Protein AF-A0A7S2RC11-F1 (afdb_monomer)

pLDDT: mean 81.35, std 17.5, range [24.06, 97.5]

Solvent-accessible surface area (backbone atoms only — not comparable to full-atom values): 11427 Å² total; per-residue (Å²): 139,80,75,93,64,90,62,96,65,83,83,69,45,68,64,55,55,52,37,50,51,45,32,52,50,30,40,75,72,60,78,35,83,76,74,51,70,73,56,46,51,55,52,50,50,56,48,52,61,53,40,57,73,33,71,83,49,22,46,80,72,36,64,69,59,31,52,61,58,70,69,51,63,89,86,42,60,83,77,35,78,80,35,68,66,38,44,51,51,47,41,51,47,29,42,51,55,44,13,51,48,12,37,46,19,58,75,31,68,42,98,62,75,30,44,29,72,88,48,62,31,75,62,25,49,52,52,21,50,37,52,42,47,53,55,50,42,56,75,63,56,64,88,54,97,63,38,89,71,63,52,55,59,54,42,85,47,77,71,43,49,42,92,86,75,66,48,59,55,73,47,54,92,60,88,75,64,57,85,55,61,100,89,45,81,73,52,78,65,82,86,127

Mean predicted aligned error: 8.8 Å

Structure (mmCIF, N/CA/C/O backbone):
data_AF-A0A7S2RC11-F1
#
_entry.id   AF-A0A7S2RC11-F1
#
loop_
_atom_site.group_PDB
_atom_site.id
_atom_site.type_symbol
_atom_site.label_atom_id
_atom_site.label_alt_id
_atom_site.label_comp_id
_atom_site.label_asym_id
_atom_site.label_entity_id
_atom_site.label_seq_id
_atom_site.pdbx_PDB_ins_code
_atom_site.Cartn_x
_atom_site.Cartn_y
_atom_site.Cartn_z
_atom_site.occupancy
_atom_site.B_iso_or_equiv
_atom_site.auth_seq_id
_atom_site.auth_comp_id
_atom_site.auth_asym_id
_atom_site.auth_atom_id
_atom_site.pdbx_PDB_model_num
ATOM 1 N N . MET A 1 1 ? 13.665 2.162 9.311 1.00 32.75 1 MET A N 1
ATOM 2 C CA . MET A 1 1 ? 13.890 0.821 9.891 1.00 32.75 1 MET A CA 1
ATOM 3 C C . MET A 1 1 ? 14.141 -0.149 8.741 1.00 32.75 1 MET A C 1
ATOM 5 O O . MET A 1 1 ? 13.702 0.100 7.624 1.00 32.75 1 MET A O 1
ATOM 9 N N . MET A 1 2 ? 15.036 -1.098 8.973 1.00 24.06 2 MET A N 1
ATOM 10 C CA . MET A 1 2 ? 15.968 -1.612 7.977 1.00 24.06 2 MET A CA 1
ATOM 11 C C . MET A 1 2 ? 15.701 -3.100 7.792 1.00 24.06 2 MET A C 1
ATOM 13 O O . MET A 1 2 ? 15.862 -3.870 8.732 1.00 24.06 2 MET A O 1
ATOM 17 N N . TYR A 1 3 ? 15.242 -3.489 6.608 1.00 29.11 3 TYR A N 1
ATOM 18 C CA . TYR A 1 3 ? 15.177 -4.896 6.247 1.00 29.11 3 TYR A CA 1
ATOM 19 C C . TYR A 1 3 ? 16.603 -5.375 5.970 1.00 29.11 3 TYR A C 1
ATOM 21 O O . TYR A 1 3 ? 17.256 -4.842 5.079 1.00 29.11 3 TYR A O 1
ATOM 29 N N . ILE A 1 4 ? 17.086 -6.326 6.776 1.00 36.66 4 ILE A N 1
ATOM 30 C CA . ILE A 1 4 ? 18.394 -6.990 6.612 1.00 36.66 4 ILE A CA 1
ATOM 31 C C . ILE A 1 4 ? 18.332 -8.037 5.481 1.00 36.66 4 ILE A C 1
ATOM 33 O O . ILE A 1 4 ? 19.356 -8.409 4.927 1.00 36.66 4 ILE A O 1
ATOM 37 N N . HIS A 1 5 ? 17.126 -8.440 5.068 1.00 34.09 5 HIS A N 1
ATOM 38 C CA . HIS A 1 5 ? 16.901 -9.208 3.850 1.00 34.09 5 HIS A CA 1
ATOM 39 C C . HIS A 1 5 ? 15.827 -8.527 3.006 1.00 34.09 5 HIS A C 1
ATOM 41 O O . HIS A 1 5 ? 14.708 -8.291 3.467 1.00 34.09 5 HIS A O 1
ATOM 47 N N . GLU A 1 6 ? 16.168 -8.205 1.763 1.00 38.91 6 GLU A N 1
ATOM 48 C CA . GLU A 1 6 ? 15.209 -7.751 0.768 1.00 38.91 6 GLU A CA 1
ATOM 49 C C . GLU A 1 6 ? 14.206 -8.874 0.471 1.00 38.91 6 GLU 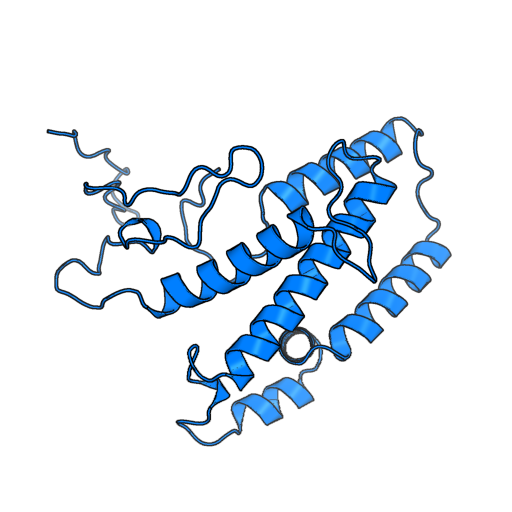A C 1
ATOM 51 O O . GLU A 1 6 ? 14.521 -9.851 -0.203 1.00 38.91 6 GLU A O 1
ATOM 56 N N . THR A 1 7 ? 12.979 -8.757 0.975 1.00 40.34 7 THR A N 1
ATOM 57 C CA . THR A 1 7 ? 11.889 -9.638 0.552 1.00 40.34 7 THR A CA 1
ATOM 58 C C . THR A 1 7 ? 11.384 -9.194 -0.827 1.00 40.34 7 THR A C 1
ATOM 60 O O . THR A 1 7 ? 11.433 -8.013 -1.199 1.00 40.34 7 THR A O 1
ATOM 63 N N . GLN A 1 8 ? 10.883 -10.143 -1.621 1.00 40.22 8 GLN A N 1
ATOM 64 C CA . GLN A 1 8 ? 10.231 -9.849 -2.908 1.00 40.22 8 GLN A CA 1
ATOM 65 C C . GLN A 1 8 ? 8.915 -9.070 -2.731 1.00 40.22 8 GLN A C 1
ATOM 67 O O . GLN A 1 8 ? 8.415 -8.471 -3.677 1.00 40.22 8 GLN A O 1
ATOM 72 N N . TYR A 1 9 ? 8.388 -9.017 -1.504 1.00 44.25 9 TYR A N 1
ATOM 73 C CA . TYR A 1 9 ? 7.151 -8.328 -1.162 1.00 44.25 9 TYR A CA 1
ATOM 74 C C . TYR A 1 9 ? 7.452 -7.065 -0.344 1.00 44.25 9 TYR A C 1
ATOM 76 O O . TYR A 1 9 ? 7.729 -7.172 0.852 1.00 44.25 9 TYR A O 1
ATOM 84 N N . PRO A 1 10 ? 7.370 -5.859 -0.935 1.00 47.03 10 PRO A N 1
ATOM 85 C CA . PRO A 1 10 ? 7.650 -4.599 -0.240 1.00 47.03 10 PRO A CA 1
ATOM 86 C C . PRO A 1 10 ? 6.590 -4.203 0.807 1.00 47.03 10 PRO A C 1
ATOM 88 O O . PRO A 1 10 ? 6.645 -3.102 1.354 1.00 47.03 10 PRO A O 1
ATOM 91 N N . VAL A 1 11 ? 5.608 -5.059 1.099 1.00 48.00 11 VAL A N 1
ATOM 92 C CA . VAL A 1 11 ? 4.404 -4.670 1.844 1.00 48.00 11 VAL A CA 1
ATOM 93 C C . VAL A 1 11 ? 4.423 -5.242 3.257 1.00 48.00 11 VAL A C 1
ATOM 95 O O . VAL A 1 11 ? 3.696 -6.153 3.630 1.00 48.00 11 VAL A O 1
ATOM 98 N N . SER A 1 12 ? 5.317 -4.684 4.054 1.00 52.66 12 SER A N 1
ATOM 99 C CA . SER A 1 12 ? 5.084 -4.479 5.482 1.00 52.66 12 SER A CA 1
ATOM 100 C C . SER A 1 12 ? 5.775 -3.181 5.851 1.00 52.66 12 SER A C 1
ATOM 102 O O . SER A 1 12 ? 6.628 -3.152 6.727 1.00 52.66 12 SER A O 1
ATOM 104 N N . SER A 1 13 ? 5.489 -2.101 5.108 1.00 67.25 13 SER A N 1
ATOM 105 C CA . SER A 1 13 ? 6.080 -0.799 5.422 1.00 67.25 13 SER A CA 1
ATOM 106 C C . SER A 1 13 ? 5.952 -0.575 6.932 1.00 67.25 13 SER A C 1
ATOM 108 O O . SER A 1 13 ? 4.884 -0.798 7.490 1.00 67.25 13 SER A O 1
ATOM 110 N N . ILE A 1 14 ? 7.041 -0.218 7.618 1.00 77.44 14 ILE A N 1
ATOM 111 C CA . ILE A 1 14 ? 7.039 -0.030 9.085 1.00 77.44 14 ILE A CA 1
ATOM 112 C C . ILE A 1 14 ? 5.890 0.877 9.535 1.00 77.44 14 ILE A C 1
ATOM 114 O O . ILE A 1 14 ? 5.332 0.703 10.608 1.00 77.44 14 ILE A O 1
ATOM 118 N N . LEU A 1 15 ? 5.506 1.796 8.656 1.00 84.19 15 LEU A N 1
ATOM 119 C CA . LEU A 1 15 ? 4.295 2.588 8.730 1.00 84.19 15 LEU A CA 1
ATOM 120 C C . LEU A 1 15 ? 3.011 1.761 8.925 1.00 84.19 15 LEU A C 1
ATOM 122 O O . LEU A 1 15 ? 2.250 2.051 9.834 1.00 84.19 15 LEU A O 1
ATOM 126 N N . GLU A 1 16 ? 2.740 0.769 8.076 1.00 86.69 16 GLU A N 1
ATOM 127 C CA . GLU A 1 16 ? 1.556 -0.094 8.190 1.00 86.69 16 GLU A CA 1
ATOM 128 C C . GLU A 1 16 ? 1.556 -0.854 9.519 1.00 86.69 16 GLU A C 1
ATOM 130 O O . GLU A 1 16 ? 0.537 -0.881 10.203 1.00 86.69 16 GLU A O 1
ATOM 135 N N . LEU A 1 17 ? 2.710 -1.386 9.937 1.00 88.62 17 LEU A N 1
ATOM 136 C CA . LEU A 1 17 ? 2.846 -2.033 11.246 1.00 88.62 17 LEU A CA 1
ATOM 137 C C . LEU A 1 17 ? 2.562 -1.063 12.399 1.00 88.62 17 LEU A C 1
ATOM 139 O O . LEU A 1 17 ? 1.845 -1.420 13.329 1.00 88.62 17 LEU A O 1
ATOM 143 N N . ASP A 1 18 ? 3.084 0.161 12.333 1.00 90.69 18 ASP A N 1
ATOM 144 C CA . ASP A 1 18 ? 2.870 1.186 13.358 1.00 90.69 18 ASP A CA 1
ATOM 145 C C . ASP A 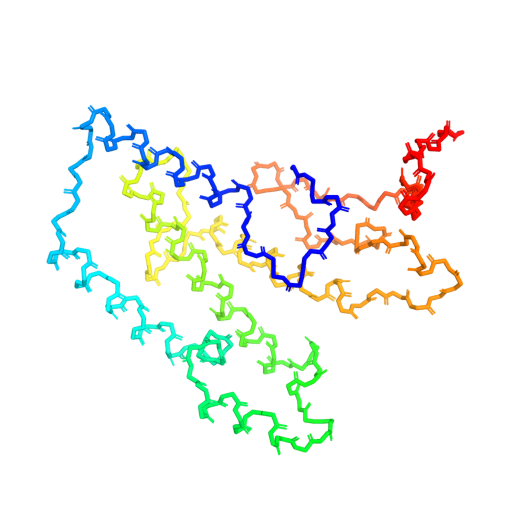1 18 ? 1.401 1.642 13.424 1.00 90.69 18 ASP A C 1
ATOM 147 O O . ASP A 1 18 ? 0.824 1.775 14.507 1.00 90.69 18 ASP A O 1
ATOM 151 N N . VAL A 1 19 ? 0.747 1.804 12.270 1.00 92.69 19 VAL A N 1
ATOM 152 C CA . VAL A 1 19 ? -0.687 2.120 12.184 1.00 92.69 19 VAL A CA 1
ATOM 153 C C . VAL A 1 19 ? -1.533 0.992 12.774 1.00 92.69 19 VAL A C 1
ATOM 155 O O . VAL A 1 19 ? -2.420 1.258 13.586 1.00 92.69 19 VAL A O 1
ATOM 158 N N . LEU A 1 20 ? -1.247 -0.264 12.420 1.00 91.75 20 LEU A N 1
ATOM 159 C CA . LEU A 1 20 ? -1.967 -1.422 12.954 1.00 91.75 20 LEU A CA 1
ATOM 160 C C . LEU A 1 20 ? -1.728 -1.598 14.458 1.00 91.75 20 LEU A C 1
ATOM 162 O O . LEU A 1 20 ? -2.670 -1.894 15.191 1.00 91.75 20 LEU A O 1
ATOM 166 N N . ALA A 1 21 ? -0.509 -1.354 14.943 1.00 93.25 21 ALA A N 1
ATOM 167 C CA . ALA A 1 21 ? -0.207 -1.363 16.372 1.00 93.25 21 ALA A CA 1
ATOM 168 C C . ALA A 1 21 ? -1.023 -0.299 17.127 1.00 93.25 21 ALA A C 1
ATOM 170 O O . ALA A 1 21 ? -1.604 -0.594 18.173 1.00 93.25 21 ALA A O 1
ATOM 171 N N . ASN A 1 22 ? -1.144 0.910 16.568 1.00 94.62 22 ASN A N 1
ATOM 172 C CA . ASN A 1 22 ? -2.000 1.964 17.118 1.00 94.62 22 ASN A CA 1
ATOM 173 C C . ASN A 1 22 ? -3.485 1.567 17.108 1.00 94.62 22 ASN A C 1
ATOM 175 O O . ASN A 1 22 ? -4.190 1.813 18.087 1.00 94.62 22 ASN A O 1
ATOM 179 N N . LEU A 1 23 ? -3.965 0.929 16.037 1.00 94.12 23 LEU A N 1
ATOM 180 C CA . LEU A 1 23 ? -5.346 0.453 15.953 1.00 94.12 23 LEU A CA 1
ATOM 181 C C . LEU A 1 23 ? -5.646 -0.592 17.038 1.00 94.12 23 LEU A C 1
ATOM 183 O O . LEU A 1 23 ? -6.642 -0.477 17.751 1.00 94.12 23 LEU A O 1
ATOM 187 N N . ILE A 1 24 ? -4.753 -1.572 17.204 1.00 94.25 24 ILE A N 1
ATOM 188 C CA . ILE A 1 24 ? -4.856 -2.604 18.242 1.00 94.25 24 ILE A CA 1
ATOM 189 C C . ILE A 1 24 ? -4.864 -1.968 19.630 1.00 94.25 24 ILE A C 1
ATOM 191 O O . ILE A 1 24 ? -5.720 -2.306 20.447 1.00 94.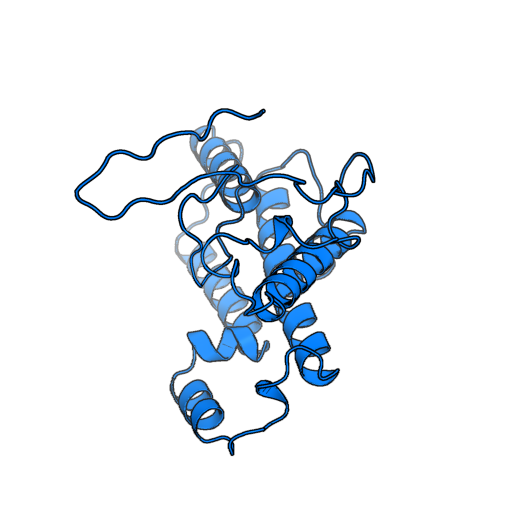25 24 ILE A O 1
ATOM 195 N N . LEU A 1 25 ? -3.957 -1.022 19.897 1.00 95.19 25 LEU A N 1
ATOM 196 C CA . LEU A 1 25 ? -3.918 -0.318 21.176 1.00 95.19 25 LEU A CA 1
ATOM 197 C C . LEU A 1 25 ? -5.268 0.338 21.484 1.00 95.19 25 LEU A C 1
ATOM 199 O O . LEU A 1 25 ? -5.772 0.192 22.594 1.00 95.19 25 LEU A O 1
ATOM 203 N N . ARG A 1 26 ? -5.898 0.983 20.499 1.00 93.75 26 ARG A N 1
ATOM 204 C CA . ARG A 1 26 ? -7.207 1.623 20.688 1.00 93.75 26 ARG A CA 1
ATOM 205 C C . ARG A 1 26 ? -8.356 0.650 20.899 1.00 93.75 26 ARG A C 1
ATOM 207 O O . ARG A 1 26 ? -9.287 0.978 21.634 1.00 93.75 26 ARG A O 1
ATOM 214 N N . TYR A 1 27 ? -8.300 -0.535 20.296 1.00 94.06 27 TYR A N 1
ATOM 215 C CA . TYR A 1 27 ? -9.236 -1.609 20.626 1.00 94.06 27 TYR A CA 1
ATOM 216 C C . TYR A 1 27 ? -9.062 -2.068 22.077 1.00 94.06 27 TYR A C 1
ATOM 218 O O . TYR A 1 27 ? -10.048 -2.208 22.800 1.00 94.06 27 TYR A O 1
ATOM 226 N N . LEU A 1 28 ? -7.816 -2.246 22.531 1.00 95.12 28 LEU A N 1
ATOM 227 C CA . LEU A 1 28 ? -7.509 -2.664 23.903 1.00 95.12 28 LEU A CA 1
ATOM 228 C C . LEU A 1 28 ? -7.917 -1.608 24.939 1.00 95.12 28 LEU A C 1
ATOM 230 O O . LEU A 1 28 ? -8.457 -1.961 25.988 1.00 95.12 28 LEU A O 1
ATOM 234 N N . THR A 1 29 ? -7.722 -0.319 24.641 1.00 95.38 29 THR A N 1
ATOM 235 C CA . THR A 1 29 ? -8.145 0.793 25.510 1.00 95.38 29 THR A CA 1
ATOM 236 C C . THR A 1 29 ? -9.627 1.149 25.371 1.00 95.38 29 THR A C 1
ATOM 238 O O . THR A 1 29 ? -10.113 2.015 26.096 1.00 95.38 29 THR A O 1
ATOM 241 N N . ARG A 1 30 ? -10.371 0.463 24.486 1.00 91.88 30 ARG A N 1
ATOM 242 C CA . ARG A 1 30 ? -11.797 0.700 24.183 1.00 91.88 30 ARG A CA 1
ATOM 243 C C . ARG A 1 30 ? -12.106 2.111 23.674 1.00 91.88 30 ARG A C 1
ATOM 245 O O . ARG A 1 30 ? -13.243 2.570 23.749 1.00 91.88 30 ARG A O 1
ATOM 252 N N . GLU A 1 31 ? -11.112 2.800 23.126 1.00 93.69 31 GLU A N 1
ATOM 253 C CA . GLU A 1 31 ? -11.314 4.079 22.437 1.00 93.69 31 GLU A CA 1
ATOM 254 C C . GLU A 1 31 ? -11.977 3.909 21.067 1.00 93.69 31 GLU A C 1
ATOM 256 O O . GLU A 1 31 ? -12.550 4.861 20.523 1.00 93.69 31 GLU A O 1
ATOM 261 N N . VAL A 1 32 ? -11.861 2.705 20.505 1.00 89.88 32 VAL A N 1
ATOM 262 C CA . VAL A 1 32 ? -12.531 2.251 19.290 1.00 89.88 32 VAL A CA 1
ATOM 263 C C . VAL A 1 32 ? -13.170 0.900 19.601 1.00 89.88 32 VAL A C 1
ATOM 265 O O . VAL A 1 32 ? -12.561 0.050 20.251 1.00 89.88 32 VAL A O 1
ATOM 268 N N . ASN A 1 33 ? -14.408 0.700 19.155 1.00 91.31 33 ASN A N 1
ATOM 269 C CA . ASN A 1 33 ? -15.093 -0.576 19.331 1.00 91.31 33 ASN A CA 1
ATOM 270 C C . ASN A 1 33 ? -14.504 -1.621 18.387 1.00 91.31 33 ASN A C 1
ATOM 272 O O . ASN A 1 33 ? -14.353 -1.357 17.196 1.00 91.31 33 ASN A O 1
ATOM 276 N N . ILE A 1 34 ? -14.235 -2.815 18.915 1.00 91.38 34 ILE A N 1
ATOM 277 C CA . ILE A 1 34 ? -13.871 -3.966 18.089 1.00 91.38 34 ILE A CA 1
ATOM 278 C C . ILE A 1 34 ? -15.082 -4.302 17.206 1.00 91.38 34 ILE A C 1
ATOM 280 O O . ILE A 1 34 ? -16.168 -4.521 17.754 1.00 91.38 34 ILE A O 1
ATOM 284 N N . PRO A 1 35 ? -14.933 -4.335 15.869 1.00 91.19 35 PRO A N 1
ATOM 285 C CA . PRO A 1 35 ? -16.033 -4.680 14.983 1.00 91.19 35 PRO A CA 1
ATOM 286 C C . PRO A 1 35 ? -16.532 -6.099 15.252 1.00 91.19 35 PRO A C 1
ATOM 288 O O . PRO A 1 35 ? -15.759 -7.010 15.556 1.00 91.19 35 PRO A O 1
ATOM 291 N N . THR A 1 36 ? -17.833 -6.308 15.096 1.00 95.56 36 THR A N 1
ATOM 292 C CA . THR A 1 36 ? -18.409 -7.654 15.130 1.00 95.56 36 THR A CA 1
ATOM 293 C C . THR A 1 36 ? -17.917 -8.480 13.943 1.00 95.56 36 THR A C 1
ATOM 295 O O . THR A 1 36 ? -17.544 -7.944 12.898 1.00 95.56 36 THR A O 1
ATOM 298 N N . GLU A 1 37 ? -17.985 -9.806 14.051 1.00 96.12 37 GLU A N 1
ATOM 299 C CA . GLU A 1 37 ? -17.638 -10.714 12.950 1.00 96.12 37 GLU A CA 1
ATOM 300 C C . GLU A 1 37 ? -18.380 -10.364 11.650 1.00 96.12 37 GLU A C 1
ATOM 302 O O . GLU A 1 37 ? -17.778 -10.283 10.582 1.00 96.12 37 GLU A O 1
ATOM 307 N N . LYS A 1 38 ? -19.678 -10.054 11.747 1.00 97.50 38 LYS A N 1
ATOM 308 C CA . LYS A 1 38 ? -20.501 -9.651 10.600 1.00 97.50 38 LYS A CA 1
ATOM 309 C C . LYS A 1 38 ? -20.002 -8.359 9.944 1.00 97.50 38 LYS A C 1
ATOM 311 O O . LYS A 1 38 ? -20.028 -8.243 8.719 1.00 97.50 38 LYS A O 1
ATOM 316 N N . GLU A 1 39 ? -19.571 -7.383 10.739 1.00 95.44 39 GLU A N 1
ATOM 317 C CA . GLU A 1 39 ? -19.010 -6.126 10.232 1.00 95.44 39 GLU A CA 1
ATOM 318 C C . GLU A 1 39 ? -17.640 -6.344 9.587 1.00 95.44 39 GLU A C 1
ATOM 320 O O . GLU A 1 39 ? -17.395 -5.813 8.502 1.00 95.44 39 GLU A O 1
ATOM 325 N N . MET A 1 40 ? -16.788 -7.175 10.198 1.00 93.00 40 MET A N 1
ATOM 326 C CA . MET A 1 40 ? -15.491 -7.551 9.630 1.00 93.00 40 MET A CA 1
ATOM 327 C C . MET A 1 40 ? -15.656 -8.273 8.296 1.00 93.00 40 MET A C 1
ATOM 329 O O . MET A 1 40 ? -15.045 -7.863 7.315 1.00 93.00 40 MET A O 1
ATOM 333 N N . LEU A 1 41 ? -16.528 -9.284 8.218 1.00 96.12 41 LEU A N 1
ATOM 334 C CA . LEU A 1 41 ? -16.805 -10.014 6.978 1.00 96.12 41 LEU A CA 1
ATOM 335 C C . LEU A 1 41 ? -17.270 -9.072 5.866 1.00 96.12 41 LEU A C 1
ATOM 337 O O . LEU A 1 41 ? -16.735 -9.108 4.760 1.00 96.12 41 LEU A O 1
ATOM 341 N N . LYS A 1 42 ? -18.210 -8.170 6.172 1.00 96.12 42 LYS A N 1
ATOM 342 C CA . LYS A 1 42 ? -18.698 -7.173 5.211 1.00 96.12 42 LYS A CA 1
ATOM 343 C C . LYS A 1 42 ? -17.586 -6.228 4.739 1.00 96.12 42 LYS A C 1
ATOM 345 O O . LYS A 1 42 ? -17.537 -5.883 3.559 1.00 96.12 42 LYS A O 1
ATOM 350 N N . SER A 1 43 ? -16.715 -5.787 5.647 1.00 91.25 43 SER A N 1
ATOM 351 C CA . SER A 1 43 ? -15.585 -4.909 5.319 1.00 91.25 43 SER A CA 1
ATOM 352 C C . SER A 1 43 ? -14.544 -5.626 4.454 1.00 91.25 43 SER A C 1
ATOM 354 O O . SER A 1 43 ? -14.142 -5.106 3.412 1.00 91.25 43 SER A O 1
ATOM 356 N N . ASN A 1 44 ? -14.177 -6.851 4.837 1.00 92.88 44 ASN A N 1
ATOM 357 C CA . ASN A 1 44 ? -13.201 -7.681 4.139 1.00 92.88 44 ASN A CA 1
ATOM 358 C C . ASN A 1 44 ? -13.678 -8.042 2.734 1.00 92.88 44 ASN A C 1
ATOM 360 O O . ASN A 1 44 ? -12.913 -7.905 1.785 1.00 92.88 44 ASN A O 1
ATOM 364 N N . GLN A 1 45 ? -14.950 -8.422 2.578 1.00 95.69 45 GLN A N 1
ATOM 365 C CA . GLN A 1 45 ? -15.528 -8.707 1.267 1.00 95.69 45 GLN A CA 1
ATOM 366 C C . GLN A 1 45 ? -15.449 -7.483 0.349 1.00 95.69 45 GLN A C 1
ATOM 368 O O . GLN A 1 45 ? -14.967 -7.581 -0.775 1.00 95.69 45 GLN A O 1
ATOM 373 N N . LYS A 1 46 ? -15.847 -6.307 0.847 1.00 94.50 46 LYS A N 1
ATOM 374 C CA . LYS A 1 46 ? -15.772 -5.062 0.074 1.00 94.50 46 LYS A CA 1
ATOM 375 C C . LYS A 1 46 ? -14.336 -4.711 -0.330 1.00 94.50 46 LYS A C 1
ATOM 377 O O . LYS A 1 46 ? -14.122 -4.174 -1.415 1.00 94.50 46 LYS A O 1
ATOM 382 N N . GLN A 1 47 ? -13.359 -4.960 0.543 1.00 93.19 47 GLN A N 1
ATOM 383 C CA . GLN A 1 47 ? -11.950 -4.752 0.213 1.00 93.19 47 GLN A CA 1
ATOM 384 C C . GLN A 1 47 ? -11.489 -5.736 -0.864 1.00 93.19 47 GLN A C 1
ATOM 386 O O . GLN A 1 47 ? -10.911 -5.294 -1.850 1.00 93.19 47 GLN A O 1
ATOM 391 N N . LEU A 1 48 ? -11.790 -7.027 -0.708 1.00 94.69 48 LEU A N 1
ATOM 392 C CA . LEU A 1 48 ? -11.416 -8.074 -1.658 1.00 94.69 48 LEU A CA 1
ATOM 393 C C . LEU A 1 48 ? -11.995 -7.808 -3.054 1.00 94.69 48 LEU A C 1
ATOM 395 O O . LEU A 1 48 ? -11.277 -7.868 -4.048 1.00 94.69 48 LEU A O 1
ATOM 399 N N . GLU A 1 49 ? -13.275 -7.433 -3.127 1.00 95.62 49 GLU A N 1
ATOM 400 C CA . GLU A 1 49 ? -13.937 -7.047 -4.379 1.00 95.62 49 GLU A CA 1
ATOM 401 C C . GLU A 1 49 ? -13.222 -5.874 -5.064 1.00 95.62 49 GLU A C 1
ATOM 403 O O . GLU A 1 49 ? -13.094 -5.863 -6.289 1.00 95.62 49 GLU A O 1
ATOM 408 N N . ALA A 1 50 ? -12.731 -4.904 -4.286 1.00 94.25 50 ALA A N 1
ATOM 409 C CA . ALA A 1 50 ? -11.991 -3.761 -4.805 1.00 94.25 50 ALA A CA 1
ATOM 410 C C . ALA A 1 50 ? -10.552 -4.127 -5.219 1.00 94.25 50 ALA A C 1
ATOM 412 O O . ALA A 1 50 ? -10.089 -3.643 -6.249 1.00 94.25 50 ALA A O 1
ATOM 413 N N . GLU A 1 51 ? -9.867 -5.002 -4.475 1.00 93.25 51 GLU A N 1
ATOM 414 C CA . GLU A 1 51 ? -8.541 -5.534 -4.830 1.00 93.25 51 GLU A CA 1
ATOM 415 C C . GLU A 1 51 ? -8.590 -6.311 -6.149 1.00 93.25 51 GLU A C 1
ATOM 417 O O . GLU A 1 51 ? -7.724 -6.133 -7.004 1.00 93.25 51 GLU A O 1
ATOM 422 N N . MET A 1 52 ? -9.655 -7.084 -6.376 1.00 95.81 52 MET A N 1
ATOM 423 C CA . MET A 1 52 ? -9.885 -7.787 -7.640 1.00 95.81 52 MET A CA 1
ATOM 424 C C . MET A 1 52 ? -10.044 -6.856 -8.853 1.00 95.81 52 MET A C 1
ATOM 426 O O . MET A 1 52 ? -9.875 -7.311 -9.983 1.00 95.81 52 MET A O 1
ATOM 430 N N . GLN A 1 53 ? -10.352 -5.568 -8.661 1.00 95.88 53 GLN A N 1
ATOM 431 C CA . GLN A 1 53 ? -10.397 -4.595 -9.762 1.00 95.88 53 GLN A CA 1
ATOM 432 C C . GLN A 1 53 ? -9.017 -4.027 -10.120 1.00 95.88 53 GLN A C 1
ATOM 434 O O . GLN A 1 53 ? -8.897 -3.290 -11.098 1.00 95.88 53 GLN A O 1
ATOM 439 N N . ILE A 1 54 ? -7.975 -4.342 -9.346 1.00 95.31 54 ILE A N 1
ATOM 440 C CA . ILE A 1 54 ? -6.612 -3.861 -9.570 1.00 95.31 54 ILE A CA 1
ATOM 441 C C . ILE A 1 54 ? -5.773 -5.010 -10.147 1.00 95.31 54 ILE A C 1
ATOM 443 O O . ILE A 1 54 ? -5.495 -5.958 -9.416 1.00 95.31 54 ILE A O 1
ATOM 447 N N . PRO A 1 55 ? -5.313 -4.950 -11.413 1.00 94.75 55 PRO A N 1
ATOM 448 C CA . PRO A 1 55 ? -4.652 -6.079 -12.084 1.00 94.75 55 PRO A CA 1
ATOM 449 C C . PRO A 1 55 ? -3.508 -6.734 -11.295 1.00 94.75 55 PRO A C 1
ATOM 451 O O . PRO A 1 55 ? -3.489 -7.953 -11.128 1.00 94.75 55 PRO A O 1
ATOM 454 N N . TRP A 1 56 ? -2.596 -5.929 -10.740 1.00 91.88 56 TRP A N 1
ATOM 455 C CA . TRP A 1 56 ? -1.461 -6.427 -9.952 1.00 91.88 56 TRP A CA 1
ATOM 456 C C . TRP A 1 56 ? -1.820 -6.959 -8.567 1.00 91.88 56 TRP A C 1
ATOM 458 O O . TRP A 1 56 ? -1.018 -7.670 -7.974 1.00 91.88 56 TRP A O 1
ATOM 468 N N . LEU A 1 57 ? -2.996 -6.629 -8.032 1.00 92.50 57 LEU A N 1
ATOM 469 C CA . LEU A 1 57 ? -3.482 -7.250 -6.797 1.00 92.50 57 LEU A CA 1
ATOM 470 C C . LEU A 1 57 ? -4.296 -8.501 -7.124 1.00 92.50 57 LEU A C 1
ATOM 472 O O . LEU A 1 57 ? -4.138 -9.527 -6.477 1.00 92.50 57 LEU A O 1
ATOM 476 N N . ARG A 1 58 ? -5.103 -8.467 -8.189 1.00 95.75 58 ARG A N 1
ATOM 477 C CA . ARG A 1 58 ? -5.878 -9.619 -8.651 1.00 95.75 58 ARG A CA 1
ATOM 478 C C . ARG A 1 58 ? -4.999 -10.832 -8.936 1.00 95.75 58 ARG A C 1
ATOM 480 O O . ARG A 1 58 ? -5.406 -11.938 -8.600 1.00 95.75 58 ARG A O 1
ATOM 487 N N . ILE A 1 59 ? -3.801 -10.642 -9.491 1.00 93.19 59 ILE A N 1
ATOM 488 C CA . ILE A 1 5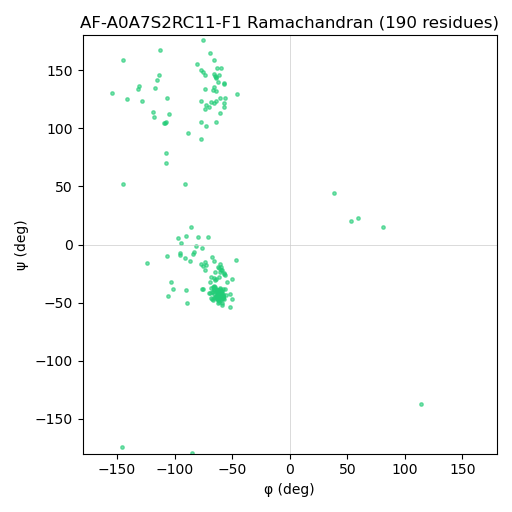9 ? -2.871 -11.743 -9.788 1.00 93.19 59 ILE A CA 1
ATOM 489 C C . ILE A 1 59 ? -2.503 -12.588 -8.551 1.00 93.19 59 ILE A C 1
ATOM 491 O O . ILE A 1 59 ? -2.173 -13.763 -8.686 1.00 93.19 59 ILE A O 1
ATOM 495 N N . THR A 1 60 ? -2.577 -12.028 -7.337 1.00 88.94 60 THR A N 1
ATOM 496 C CA . THR A 1 60 ? -2.293 -12.767 -6.094 1.00 88.94 60 THR A CA 1
ATOM 497 C C . THR A 1 60 ? -3.535 -13.426 -5.487 1.00 88.94 60 THR A C 1
ATOM 499 O O . THR A 1 60 ? -3.403 -14.263 -4.597 1.00 88.94 60 THR A O 1
ATOM 502 N N . ILE A 1 61 ? -4.729 -13.076 -5.977 1.00 93.19 61 ILE A N 1
ATOM 503 C CA . ILE A 1 61 ? -6.033 -13.516 -5.458 1.00 93.19 61 ILE A CA 1
ATOM 504 C C . ILE A 1 61 ? -6.673 -14.560 -6.386 1.00 93.19 61 ILE A C 1
ATOM 506 O O . ILE A 1 61 ? -7.207 -15.567 -5.926 1.00 93.19 61 ILE A O 1
ATOM 510 N N . ASP A 1 62 ? -6.630 -14.320 -7.696 1.00 96.44 62 ASP A N 1
ATOM 511 C CA . ASP A 1 62 ? -7.312 -15.096 -8.731 1.00 96.44 62 ASP A CA 1
ATOM 512 C C . ASP A 1 62 ? -6.297 -15.931 -9.522 1.00 96.44 62 ASP A C 1
ATOM 514 O O . ASP A 1 62 ? -5.550 -15.417 -10.358 1.00 96.44 62 ASP A O 1
ATOM 518 N N . ARG A 1 63 ? -6.278 -17.244 -9.252 1.00 95.94 63 ARG A N 1
ATOM 519 C CA . ARG A 1 63 ? -5.360 -18.189 -9.906 1.00 95.94 63 ARG A CA 1
ATOM 520 C C . ARG A 1 63 ? -5.540 -18.214 -11.425 1.00 95.94 63 ARG A C 1
ATOM 522 O O . ARG A 1 63 ? -4.538 -18.214 -12.126 1.00 95.94 63 ARG A O 1
ATOM 529 N N . ALA A 1 64 ? -6.775 -18.217 -11.923 1.00 97.06 64 ALA A N 1
ATOM 530 C CA . ALA A 1 64 ? -7.024 -18.285 -13.363 1.00 97.06 64 ALA A CA 1
ATOM 531 C C . ALA A 1 64 ? -6.541 -17.008 -14.063 1.00 97.06 64 ALA A C 1
ATOM 533 O O . ALA A 1 64 ? -5.986 -17.060 -15.157 1.00 97.06 64 ALA A O 1
ATOM 534 N N . TYR A 1 65 ? -6.701 -15.855 -13.405 1.00 96.00 65 TYR A N 1
ATOM 535 C CA . TYR A 1 65 ? -6.127 -14.603 -13.893 1.00 96.00 65 TYR A CA 1
ATOM 536 C C . TYR A 1 65 ? -4.596 -14.649 -13.923 1.00 96.00 65 TYR A C 1
ATOM 538 O O . TYR A 1 65 ? -3.993 -14.176 -14.881 1.00 96.00 65 TYR A O 1
AT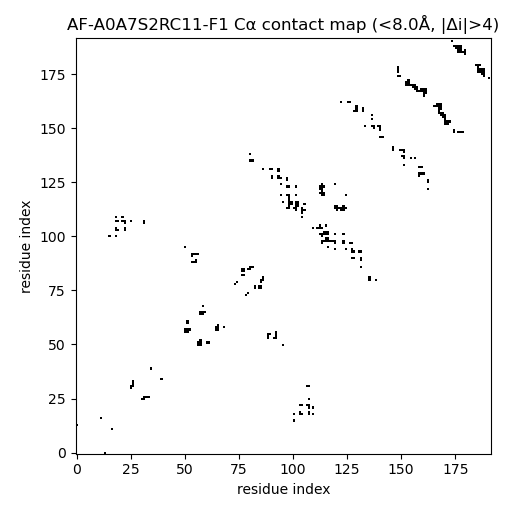OM 546 N N . ARG A 1 66 ? -3.961 -15.226 -12.896 1.00 94.12 66 ARG A N 1
ATOM 547 C CA . ARG A 1 66 ? -2.507 -15.410 -12.872 1.00 94.12 66 ARG A CA 1
ATOM 548 C C . ARG A 1 66 ? -2.014 -16.307 -14.001 1.00 94.12 66 ARG A C 1
ATOM 550 O O . ARG A 1 66 ? -1.093 -15.908 -14.695 1.00 94.12 66 ARG A O 1
ATOM 557 N N . GLU A 1 67 ? -2.648 -17.454 -14.212 1.00 96.12 67 GLU A N 1
ATOM 558 C CA . GLU A 1 67 ? -2.303 -18.369 -15.309 1.00 96.12 67 GLU A CA 1
ATOM 559 C C . GLU A 1 67 ? -2.409 -17.658 -16.669 1.00 96.12 67 GLU A C 1
ATOM 561 O O . GLU A 1 67 ? -1.477 -17.703 -17.462 1.00 96.12 67 GLU A O 1
ATOM 566 N N . ALA A 1 68 ? -3.473 -16.879 -16.889 1.00 95.06 68 ALA A N 1
ATOM 567 C CA . ALA A 1 68 ? -3.631 -16.093 -18.114 1.00 95.06 68 ALA A CA 1
ATOM 568 C C . ALA A 1 68 ? -2.560 -14.997 -18.298 1.00 95.06 68 ALA A C 1
ATOM 570 O 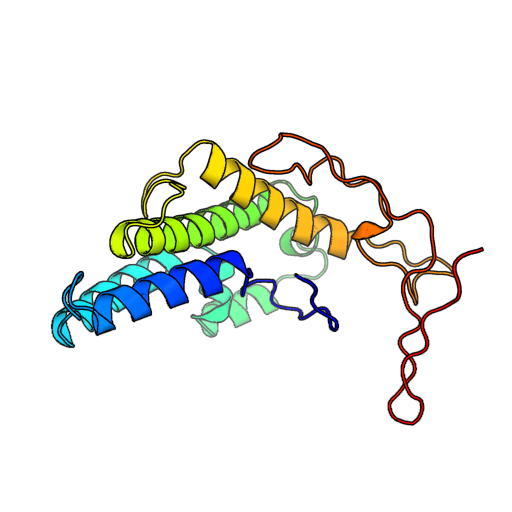O . ALA A 1 68 ? -2.253 -14.627 -19.430 1.00 95.06 68 ALA A O 1
ATOM 571 N N . MET A 1 69 ? -2.017 -14.450 -17.206 1.00 92.75 69 MET A N 1
ATOM 572 C CA . MET A 1 69 ? -0.894 -13.507 -17.253 1.00 92.75 69 MET A CA 1
ATOM 573 C C . MET A 1 69 ? 0.436 -14.224 -17.518 1.00 92.75 69 MET A C 1
ATOM 575 O O . MET A 1 69 ? 1.261 -13.695 -18.256 1.00 92.75 69 MET A O 1
ATOM 579 N N . ASP A 1 70 ? 0.635 -15.413 -16.946 1.00 91.19 70 ASP A N 1
ATOM 580 C CA . ASP A 1 70 ? 1.838 -16.231 -17.140 1.00 91.19 70 ASP A CA 1
ATOM 581 C C . ASP A 1 70 ? 1.930 -16.778 -18.585 1.00 91.19 70 ASP A C 1
ATOM 583 O O . ASP A 1 70 ? 3.029 -16.960 -19.107 1.00 91.19 70 ASP A O 1
ATOM 587 N N . ASP A 1 71 ? 0.789 -16.970 -19.259 1.00 95.25 71 ASP A N 1
ATOM 588 C CA . ASP A 1 71 ? 0.692 -17.404 -20.663 1.00 95.25 71 ASP A CA 1
ATOM 589 C C . ASP A 1 71 ? 1.005 -16.294 -21.691 1.00 95.25 71 ASP A C 1
ATOM 591 O O . ASP A 1 71 ? 0.994 -16.532 -22.907 1.00 95.25 71 ASP A O 1
ATOM 595 N N . LEU A 1 72 ? 1.260 -15.060 -21.242 1.00 92.50 72 LEU A N 1
ATOM 596 C CA . LEU A 1 72 ? 1.606 -13.960 -22.140 1.00 92.50 72 LEU A CA 1
ATOM 597 C C . LEU A 1 72 ? 2.943 -14.234 -22.856 1.00 92.50 72 LEU A C 1
ATOM 599 O O . LEU A 1 72 ? 3.868 -14.810 -22.281 1.00 92.50 72 LEU A O 1
ATOM 603 N N . PRO A 1 73 ? 3.082 -13.818 -24.130 1.00 91.88 73 PRO A N 1
ATOM 604 C CA . PRO A 1 73 ? 4.307 -14.058 -24.881 1.00 91.88 73 PRO A CA 1
ATOM 605 C C . PRO A 1 73 ? 5.489 -13.322 -24.242 1.00 91.88 73 PRO A C 1
ATOM 607 O O . PRO A 1 73 ? 5.352 -12.186 -23.798 1.00 91.88 73 PRO A O 1
ATOM 610 N N . GLY A 1 74 ? 6.672 -13.939 -24.260 1.00 89.38 74 GLY A N 1
ATOM 611 C CA . GLY A 1 74 ? 7.880 -13.307 -23.726 1.00 89.38 74 GLY A CA 1
ATOM 612 C C . GLY A 1 74 ? 8.185 -11.963 -24.397 1.00 89.38 74 GLY A C 1
ATOM 613 O O . GLY A 1 74 ? 8.062 -11.825 -25.618 1.00 89.38 74 GLY A O 1
ATOM 614 N N . GLY A 1 75 ? 8.591 -10.972 -23.598 1.00 85.56 75 GLY A N 1
ATOM 615 C CA . GLY A 1 75 ? 8.795 -9.601 -24.074 1.00 85.56 75 GLY A CA 1
ATOM 616 C C . GLY A 1 75 ? 7.493 -8.806 -24.177 1.00 85.56 75 GLY A C 1
ATOM 617 O O . GLY A 1 75 ? 7.459 -7.750 -24.816 1.00 85.56 75 GLY A O 1
ATOM 618 N N . HIS A 1 76 ? 6.418 -9.302 -23.560 1.00 92.06 76 HIS A N 1
ATOM 619 C CA . HIS A 1 76 ? 5.205 -8.531 -23.367 1.00 92.06 76 HIS A CA 1
ATOM 620 C C . HIS A 1 76 ? 5.520 -7.277 -22.540 1.00 92.06 76 HIS A C 1
ATOM 622 O O . HIS A 1 76 ? 6.447 -7.238 -21.735 1.00 92.06 76 HIS A O 1
ATOM 628 N N . TRP A 1 77 ? 4.742 -6.213 -22.732 1.00 92.44 77 TRP A N 1
ATOM 629 C CA . TRP A 1 77 ? 5.009 -4.932 -22.074 1.00 92.44 77 TRP A CA 1
ATOM 630 C C . TRP A 1 77 ? 4.978 -5.015 -20.546 1.00 92.44 77 TRP A C 1
ATOM 632 O O . TRP A 1 77 ? 5.635 -4.205 -19.899 1.00 92.44 77 TRP A O 1
ATOM 642 N N . SER A 1 78 ? 4.269 -6.005 -19.987 1.00 89.00 78 SER A N 1
ATOM 643 C CA . SER A 1 78 ? 4.257 -6.323 -18.551 1.00 89.00 78 SER A CA 1
ATOM 644 C C . SER A 1 78 ? 5.645 -6.607 -17.985 1.00 89.00 78 SER A C 1
ATOM 646 O O . SER A 1 78 ? 5.867 -6.381 -16.802 1.00 89.00 78 SER A O 1
ATOM 648 N N . ASP A 1 79 ? 6.569 -7.067 -18.827 1.00 84.69 79 ASP A N 1
ATOM 649 C CA . ASP A 1 79 ? 7.929 -7.442 -18.436 1.00 84.69 79 ASP A CA 1
ATOM 650 C C . ASP A 1 79 ? 8.860 -6.218 -18.385 1.00 84.69 79 ASP A C 1
ATOM 652 O O . ASP A 1 79 ? 10.006 -6.308 -17.943 1.00 84.69 79 ASP A O 1
ATOM 656 N N . ASN A 1 80 ? 8.385 -5.057 -18.853 1.00 86.00 80 ASN A N 1
ATOM 657 C CA . ASN A 1 80 ? 9.134 -3.811 -18.881 1.00 86.00 80 ASN A CA 1
ATOM 658 C C . ASN A 1 80 ? 8.586 -2.816 -17.847 1.00 86.00 80 ASN A C 1
ATOM 660 O O . ASN A 1 80 ? 7.588 -2.134 -18.078 1.00 86.00 80 ASN A O 1
ATOM 664 N N . GLU A 1 81 ? 9.306 -2.657 -16.737 1.00 81.31 81 GLU A N 1
ATOM 665 C CA . GLU A 1 81 ? 8.981 -1.721 -15.643 1.00 81.31 81 GLU A CA 1
ATOM 666 C C . GLU A 1 81 ? 8.931 -0.238 -16.067 1.00 81.31 81 GLU A C 1
ATOM 668 O O . GLU A 1 81 ? 8.375 0.607 -15.355 1.00 81.31 81 GLU A O 1
ATOM 673 N N . ASN A 1 82 ? 9.501 0.092 -17.232 1.00 84.12 82 ASN A N 1
ATOM 674 C CA . ASN A 1 82 ? 9.481 1.437 -17.806 1.00 84.12 82 ASN A CA 1
ATOM 675 C C . ASN A 1 82 ? 8.352 1.655 -18.819 1.00 84.12 82 ASN A C 1
ATOM 677 O O . ASN A 1 82 ? 8.141 2.795 -19.229 1.00 84.12 82 ASN A O 1
ATOM 681 N N . ASP A 1 83 ? 7.631 0.608 -19.233 1.00 91.00 83 ASP A N 1
ATOM 682 C CA . ASP A 1 83 ? 6.475 0.774 -20.115 1.00 91.00 83 ASP A CA 1
ATOM 683 C C . ASP A 1 83 ? 5.387 1.580 -19.393 1.00 91.00 83 ASP A C 1
ATOM 685 O O . ASP A 1 83 ? 5.028 1.287 -18.250 1.00 91.00 83 ASP A O 1
ATOM 689 N N . GLU A 1 84 ? 4.837 2.599 -20.054 1.00 92.56 84 GLU A N 1
ATOM 690 C CA . GLU A 1 84 ? 3.849 3.502 -19.454 1.00 92.56 84 GLU A CA 1
ATOM 691 C C . GLU A 1 84 ? 2.641 2.756 -18.866 1.00 92.56 84 GLU A C 1
ATOM 693 O O . GLU A 1 84 ? 2.098 3.167 -17.838 1.00 92.56 84 GLU A O 1
ATOM 698 N N . ARG A 1 85 ? 2.248 1.620 -19.456 1.00 93.75 85 ARG A N 1
ATOM 699 C CA . ARG A 1 85 ? 1.149 0.790 -18.943 1.00 93.75 85 ARG A CA 1
ATOM 700 C C . ARG A 1 85 ? 1.521 0.141 -17.615 1.00 93.75 85 ARG A C 1
ATOM 702 O O . ARG A 1 85 ? 0.738 0.229 -16.668 1.00 93.75 85 ARG A O 1
ATOM 709 N N . CYS A 1 86 ? 2.721 -0.432 -17.507 1.00 90.50 86 CYS A N 1
ATOM 710 C CA . CYS A 1 86 ? 3.245 -0.970 -16.247 1.00 90.50 86 CYS A CA 1
ATOM 711 C C . CYS A 1 86 ? 3.297 0.102 -15.171 1.00 90.50 86 CYS A C 1
ATOM 713 O O . CYS A 1 86 ? 2.828 -0.108 -14.056 1.00 90.50 86 CYS A O 1
ATOM 715 N N . VAL A 1 87 ? 3.785 1.289 -15.524 1.00 89.62 87 VAL A N 1
ATOM 716 C CA . VAL A 1 87 ? 3.858 2.437 -14.621 1.00 89.62 87 VAL A CA 1
ATOM 717 C C . VAL A 1 87 ? 2.485 2.821 -14.077 1.00 89.62 87 VAL A C 1
ATOM 719 O O . VAL A 1 87 ? 2.336 3.040 -12.870 1.00 89.62 87 VAL A O 1
ATOM 722 N N . VAL A 1 88 ? 1.476 2.897 -14.946 1.00 94.06 88 VAL A N 1
ATOM 723 C CA . VAL A 1 88 ? 0.101 3.223 -14.554 1.00 94.06 88 VAL A CA 1
ATOM 724 C C . VAL A 1 88 ? -0.469 2.150 -13.630 1.00 94.06 88 VAL A C 1
ATOM 726 O O . VAL A 1 88 ? -1.037 2.490 -12.589 1.00 94.06 88 VAL A O 1
ATOM 729 N N . LEU A 1 89 ? -0.286 0.870 -13.957 1.00 93.62 89 LEU A N 1
ATOM 730 C CA . LEU A 1 89 ? -0.778 -0.239 -13.139 1.00 93.62 89 LEU A CA 1
ATOM 731 C C . LEU A 1 89 ? -0.053 -0.329 -11.785 1.00 93.62 89 LEU A C 1
ATOM 733 O O . LEU A 1 89 ? -0.703 -0.489 -10.750 1.00 93.62 89 LEU A O 1
ATOM 737 N N . ASN A 1 90 ? 1.266 -0.124 -11.758 1.00 91.25 90 ASN A N 1
ATOM 738 C CA . ASN A 1 90 ? 2.073 -0.058 -10.535 1.00 91.25 90 ASN A CA 1
ATOM 739 C C . ASN A 1 90 ? 1.606 1.088 -9.635 1.00 91.25 90 ASN A C 1
ATOM 741 O O . ASN A 1 90 ? 1.390 0.900 -8.436 1.00 91.25 90 ASN A O 1
ATOM 745 N N . ARG A 1 91 ? 1.365 2.272 -10.214 1.00 93.69 91 ARG A N 1
ATOM 746 C CA . ARG A 1 91 ? 0.806 3.411 -9.476 1.00 93.69 91 ARG A CA 1
ATOM 747 C C . ARG A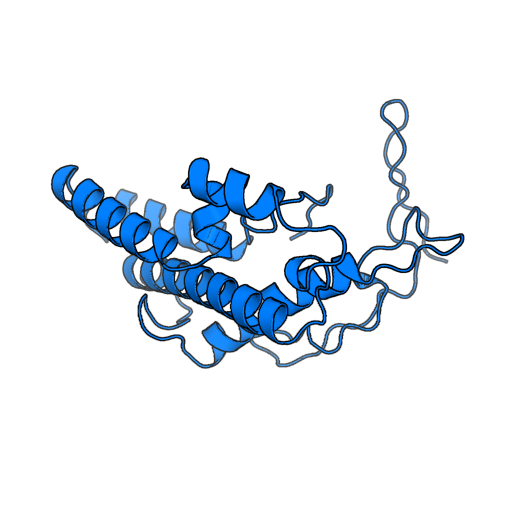 1 91 ? -0.595 3.109 -8.955 1.00 93.69 91 ARG A C 1
ATOM 749 O O . ARG A 1 91 ? -0.917 3.502 -7.837 1.00 93.69 91 ARG A O 1
ATOM 756 N N . MET A 1 92 ? -1.428 2.425 -9.733 1.00 95.19 92 MET A N 1
ATOM 757 C CA . MET A 1 92 ? -2.779 2.048 -9.321 1.00 95.19 92 MET A CA 1
ATOM 758 C C . MET A 1 92 ? -2.755 1.134 -8.088 1.00 95.19 92 MET A C 1
ATOM 760 O O . MET A 1 92 ? -3.431 1.429 -7.101 1.00 95.19 92 MET A O 1
ATOM 764 N N . ALA A 1 93 ? -1.916 0.095 -8.107 1.00 93.62 93 ALA A N 1
ATOM 765 C CA . ALA A 1 93 ? -1.714 -0.799 -6.970 1.00 93.62 93 ALA A CA 1
ATOM 766 C C . ALA A 1 93 ? -1.146 -0.061 -5.749 1.00 93.62 93 ALA A C 1
ATOM 768 O O . ALA A 1 93 ? -1.700 -0.166 -4.655 1.00 93.62 93 ALA A O 1
ATOM 769 N N . ALA A 1 94 ? -0.114 0.767 -5.937 1.00 92.69 94 ALA A N 1
ATOM 770 C CA . ALA A 1 94 ? 0.466 1.565 -4.859 1.00 92.69 94 ALA A CA 1
ATOM 771 C C . ALA A 1 94 ? -0.571 2.494 -4.207 1.00 92.69 94 ALA A C 1
ATOM 773 O O . ALA A 1 94 ? -0.683 2.533 -2.983 1.00 92.69 94 ALA A O 1
ATOM 774 N N . LYS A 1 95 ? -1.384 3.206 -5.000 1.00 95.12 95 LYS A N 1
ATOM 775 C CA . LYS A 1 95 ? -2.439 4.080 -4.462 1.00 95.12 95 LYS A CA 1
ATOM 776 C C . LYS A 1 95 ? -3.489 3.297 -3.684 1.00 95.12 95 LYS A C 1
ATOM 778 O O . LYS A 1 95 ? -3.934 3.779 -2.647 1.00 95.12 95 LYS A O 1
ATOM 783 N N . PHE A 1 96 ? -3.867 2.109 -4.153 1.00 94.75 96 PHE A N 1
ATOM 784 C CA . PHE A 1 96 ? -4.803 1.254 -3.429 1.00 94.75 96 PHE A CA 1
ATOM 785 C C . PHE A 1 96 ? -4.246 0.836 -2.059 1.00 94.75 96 PHE A C 1
ATOM 787 O O . PHE A 1 96 ? -4.937 0.966 -1.049 1.00 94.75 96 PHE A O 1
ATOM 794 N N . LEU A 1 97 ? -2.980 0.412 -2.004 1.00 91.81 97 LEU A N 1
ATOM 795 C CA . LEU A 1 97 ? -2.321 0.041 -0.749 1.00 91.81 97 LEU A CA 1
ATOM 796 C C . LEU A 1 97 ? -2.258 1.220 0.233 1.00 91.81 97 LEU A C 1
ATOM 798 O O . LEU A 1 97 ? -2.581 1.060 1.409 1.00 91.81 97 LEU A O 1
ATOM 802 N N . VAL A 1 98 ? -1.924 2.426 -0.239 1.00 93.94 98 VAL A N 1
ATOM 803 C CA . VAL A 1 98 ? -1.905 3.616 0.629 1.00 93.94 98 VAL A CA 1
ATOM 804 C C . VAL A 1 98 ? -3.315 4.019 1.069 1.00 93.94 98 VAL A C 1
ATOM 806 O O . VAL A 1 98 ? -3.494 4.398 2.221 1.00 93.94 98 VAL A O 1
ATOM 809 N N . ASN A 1 99 ? -4.329 3.895 0.208 1.00 94.81 99 ASN A N 1
ATOM 810 C CA . ASN A 1 99 ? -5.732 4.136 0.570 1.00 94.81 99 ASN A CA 1
ATOM 811 C C . ASN A 1 99 ? -6.184 3.207 1.711 1.00 94.81 99 ASN A C 1
ATOM 813 O O . ASN A 1 99 ? -6.880 3.650 2.627 1.00 94.81 99 ASN A O 1
ATOM 817 N N . ARG A 1 100 ? -5.760 1.935 1.678 1.00 93.12 100 ARG A N 1
ATOM 818 C CA . ARG A 1 100 ? -6.019 0.964 2.750 1.00 93.12 100 ARG A CA 1
ATOM 819 C C . ARG A 1 100 ? -5.381 1.409 4.065 1.00 93.12 100 ARG A C 1
ATOM 821 O O . ARG A 1 100 ? -6.079 1.511 5.068 1.00 93.12 100 ARG A O 1
ATOM 828 N N . ILE A 1 101 ? -4.098 1.772 4.037 1.00 92.94 101 ILE A N 1
ATOM 829 C CA . ILE A 1 101 ? -3.401 2.302 5.219 1.00 92.94 101 ILE A CA 1
ATOM 830 C C . ILE A 1 101 ? -4.085 3.581 5.720 1.00 92.94 101 ILE A C 1
ATOM 832 O O . ILE A 1 101 ? -4.251 3.755 6.920 1.00 92.94 101 ILE A O 1
ATOM 836 N N . ALA A 1 102 ? -4.527 4.470 4.828 1.00 94.69 102 ALA A N 1
ATOM 837 C CA . ALA A 1 102 ? -5.197 5.714 5.196 1.00 94.69 102 ALA A CA 1
ATOM 838 C C . ALA A 1 102 ? -6.555 5.479 5.883 1.00 94.69 102 ALA A C 1
ATOM 840 O O . ALA A 1 102 ? -6.901 6.190 6.828 1.00 94.69 102 ALA A O 1
ATOM 841 N N . ARG A 1 103 ? -7.313 4.460 5.451 1.00 93.44 103 ARG A N 1
ATOM 842 C CA . ARG A 1 103 ? -8.504 3.990 6.175 1.00 93.44 103 ARG A CA 1
ATOM 843 C C . ARG A 1 103 ? -8.124 3.560 7.592 1.00 93.44 103 ARG A C 1
ATOM 845 O O . ARG A 1 103 ? -8.708 4.069 8.543 1.00 93.44 103 ARG A O 1
ATOM 852 N N . ASP A 1 104 ? -7.123 2.695 7.724 1.00 92.19 104 ASP A N 1
ATOM 853 C CA . ASP A 1 104 ? -6.721 2.150 9.025 1.00 92.19 104 ASP A CA 1
ATOM 854 C C . ASP A 1 104 ? -6.158 3.248 9.943 1.00 92.19 104 ASP A C 1
ATOM 856 O O . ASP A 1 104 ? -6.459 3.276 11.131 1.00 92.19 104 ASP A O 1
ATOM 860 N N . MET A 1 105 ? -5.439 4.231 9.390 1.00 93.94 105 MET A N 1
ATOM 861 C CA . MET A 1 105 ? -5.011 5.443 10.096 1.00 93.94 105 MET A CA 1
ATOM 862 C C . MET A 1 105 ? -6.192 6.223 10.661 1.00 93.94 105 MET A C 1
ATOM 864 O O . MET A 1 105 ? -6.137 6.693 11.796 1.00 93.94 105 MET A O 1
ATOM 868 N N . LYS A 1 106 ? -7.261 6.384 9.878 1.00 93.44 106 LYS A N 1
ATOM 869 C CA . LYS A 1 106 ? -8.457 7.106 10.311 1.00 93.44 106 LYS A CA 1
ATOM 870 C C . LYS A 1 106 ? -9.163 6.371 11.446 1.00 93.44 106 LYS A C 1
ATOM 872 O O . LYS A 1 106 ? -9.504 7.002 12.447 1.00 93.44 106 LYS A O 1
ATOM 877 N N . ASP A 1 107 ? -9.329 5.060 11.310 1.00 90.56 107 ASP A N 1
ATOM 878 C CA . ASP A 1 107 ? -9.941 4.214 12.338 1.00 90.56 107 ASP A CA 1
ATOM 879 C C . ASP A 1 107 ? -9.085 4.212 13.616 1.00 90.56 107 ASP A C 1
ATOM 881 O O . ASP A 1 107 ? -9.600 4.352 14.725 1.00 90.56 107 ASP A O 1
ATOM 885 N N . ALA A 1 108 ? -7.760 4.203 13.459 1.00 91.62 108 ALA A N 1
ATOM 886 C CA . ALA A 1 108 ? -6.783 4.311 14.535 1.00 91.62 108 ALA A CA 1
ATOM 887 C C . ALA A 1 108 ? -6.554 5.747 15.035 1.00 91.62 108 ALA A C 1
ATOM 889 O O . ALA A 1 108 ? -5.618 5.954 15.808 1.00 91.62 108 ALA A O 1
ATOM 890 N N . LYS A 1 109 ? -7.322 6.753 14.581 1.00 91.12 109 LYS A N 1
ATOM 891 C CA . LYS A 1 109 ? -7.103 8.192 14.863 1.00 91.12 109 LYS A CA 1
ATOM 892 C C . LYS A 1 109 ? -5.605 8.565 14.874 1.00 91.12 109 LYS A C 1
ATOM 894 O O . LYS A 1 109 ? -5.112 9.203 15.807 1.00 91.12 109 LYS A O 1
ATOM 899 N N . TYR A 1 110 ? -4.867 8.065 13.889 1.00 93.31 110 TYR A N 1
ATOM 900 C CA . TYR A 1 110 ? -3.423 8.208 13.771 1.00 93.31 110 TYR A CA 1
ATOM 901 C C . TYR A 1 110 ? -3.071 9.695 13.559 1.00 93.31 110 TYR A C 1
ATOM 903 O O . TYR A 1 110 ? -3.836 10.412 12.908 1.00 93.31 110 TYR A O 1
ATOM 911 N N . PRO A 1 111 ? -1.945 10.203 14.097 1.00 91.25 111 PRO A N 1
ATOM 912 C CA . PRO A 1 111 ? -1.623 11.636 14.062 1.00 91.25 111 PRO A CA 1
ATOM 913 C C . PRO A 1 111 ? -1.334 12.184 12.655 1.00 91.25 111 PRO A C 1
ATOM 915 O O . PRO A 1 111 ? -1.253 13.397 12.466 1.00 91.25 111 PRO A O 1
AT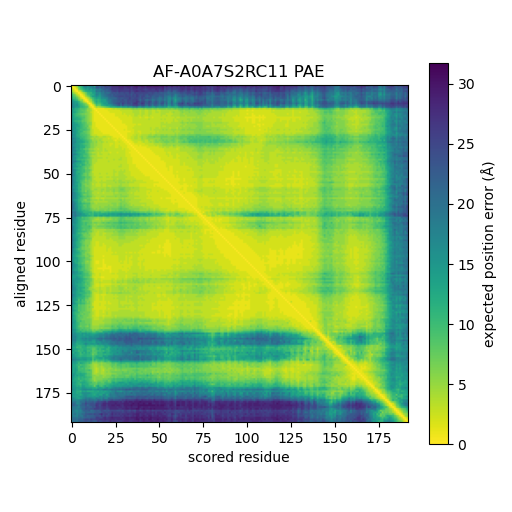OM 918 N N . VAL A 1 112 ? -1.177 11.307 11.663 1.00 91.69 112 VAL A N 1
ATOM 919 C CA . VAL A 1 112 ? -0.898 11.657 10.268 1.00 91.69 112 VAL A CA 1
ATOM 920 C C . VAL A 1 112 ? -2.072 11.236 9.387 1.00 91.69 112 VAL A C 1
ATOM 922 O O . VAL A 1 112 ? -2.658 10.176 9.588 1.00 91.69 112 VAL A O 1
ATOM 925 N N . ASN A 1 113 ? -2.401 12.059 8.387 1.00 92.69 113 ASN A N 1
ATOM 926 C CA . ASN A 1 113 ? -3.529 11.830 7.487 1.00 92.69 113 ASN A CA 1
ATOM 927 C C . ASN A 1 113 ? -3.083 11.656 6.025 1.00 92.69 113 ASN A C 1
ATOM 929 O O . ASN A 1 113 ? -2.699 12.614 5.342 1.00 92.69 113 ASN A O 1
ATOM 933 N N . PHE A 1 114 ? -3.210 10.432 5.518 1.00 95.19 114 PHE A N 1
ATOM 934 C CA . PHE A 1 114 ? -2.937 10.097 4.118 1.00 95.19 114 PHE A CA 1
ATOM 935 C C . PHE A 1 114 ? -4.167 10.109 3.211 1.00 95.19 114 PHE A C 1
ATOM 937 O O . PHE A 1 114 ? -4.025 9.906 2.009 1.00 95.19 114 PHE A O 1
ATOM 944 N N . GLY A 1 115 ? -5.343 10.447 3.740 1.00 95.19 115 GLY A N 1
ATOM 945 C CA . GLY A 1 115 ? -6.608 10.483 3.016 1.00 95.19 115 GLY A CA 1
ATOM 946 C C . GLY A 1 115 ? -7.581 9.430 3.537 1.00 95.19 115 GLY A C 1
ATOM 947 O O . GLY A 1 115 ? -7.724 9.245 4.743 1.00 95.19 115 GLY A O 1
ATOM 948 N N . ASP A 1 116 ? -8.267 8.753 2.624 1.00 93.50 116 ASP A N 1
ATOM 949 C CA . ASP A 1 116 ? -9.178 7.653 2.926 1.00 93.50 116 ASP A CA 1
ATOM 950 C C . ASP A 1 116 ? -9.152 6.582 1.825 1.00 93.50 116 ASP A C 1
ATOM 952 O O . ASP A 1 116 ? -8.383 6.665 0.872 1.00 93.50 116 ASP A O 1
ATOM 956 N N . MET A 1 117 ? -10.032 5.582 1.933 1.00 91.31 117 MET A N 1
ATOM 957 C CA . MET A 1 117 ? -10.099 4.466 0.986 1.00 91.31 117 MET A CA 1
ATOM 958 C C . MET A 1 117 ? -10.374 4.886 -0.475 1.00 91.31 117 MET A C 1
ATOM 960 O O . MET A 1 117 ? -10.105 4.123 -1.401 1.00 91.31 117 MET A O 1
ATOM 964 N N . LYS A 1 118 ? -10.956 6.069 -0.705 1.00 91.25 118 LYS A N 1
ATOM 965 C CA . LYS A 1 118 ? -11.321 6.572 -2.037 1.00 91.25 118 LYS A CA 1
ATOM 966 C C . LYS A 1 118 ? -10.315 7.588 -2.562 1.00 91.25 118 LYS A C 1
ATOM 968 O O . LYS A 1 118 ? -10.064 7.617 -3.768 1.00 91.25 118 LYS A O 1
ATOM 973 N N . LYS A 1 119 ? -9.785 8.455 -1.698 1.00 94.88 119 LYS A N 1
ATOM 974 C CA . LYS A 1 119 ? -8.950 9.586 -2.108 1.00 94.88 119 LYS A CA 1
ATOM 975 C C . LYS A 1 119 ? -7.786 9.815 -1.149 1.00 94.88 119 LYS A C 1
ATOM 977 O O . LYS A 1 119 ? -7.984 10.096 0.029 1.00 94.88 119 LYS A O 1
ATOM 982 N N . LEU A 1 120 ? -6.580 9.834 -1.715 1.00 95.81 120 LEU A N 1
ATOM 983 C CA . LEU A 1 120 ? -5.359 10.215 -1.010 1.00 95.81 120 LEU A CA 1
ATOM 984 C C . LEU A 1 120 ? -5.254 11.730 -0.794 1.00 95.81 120 LEU A C 1
ATOM 986 O O . LEU A 1 120 ? -5.681 12.536 -1.628 1.00 95.81 120 LEU A O 1
ATOM 990 N N . SER A 1 121 ? -4.620 12.107 0.314 1.00 96.12 121 SER A N 1
ATOM 991 C CA . SER A 1 121 ? -4.088 13.451 0.539 1.00 96.12 121 SER A CA 1
ATOM 992 C C . SER A 1 121 ? -2.803 13.667 -0.276 1.00 96.12 121 SER A C 1
ATOM 994 O O . SER A 1 121 ? -2.288 12.744 -0.910 1.00 96.12 121 SER A O 1
ATOM 996 N N . LYS A 1 122 ? -2.239 14.885 -0.243 1.00 94.25 122 LYS A N 1
ATOM 997 C CA . LYS A 1 122 ? -0.942 15.170 -0.885 1.00 94.25 122 LYS A CA 1
ATOM 998 C C . LYS A 1 122 ? 0.175 14.274 -0.332 1.00 94.25 122 LYS A C 1
ATOM 1000 O O . LYS A 1 122 ? 0.953 13.743 -1.116 1.00 94.25 122 LYS A O 1
ATOM 1005 N N . LEU A 1 123 ? 0.216 14.070 0.990 1.00 91.69 123 LEU A N 1
ATOM 1006 C CA . LEU A 1 123 ? 1.189 13.168 1.613 1.00 91.69 123 LEU A CA 1
ATOM 1007 C C . LEU A 1 123 ? 0.943 11.712 1.206 1.00 91.69 123 LEU A C 1
ATOM 1009 O O . LEU A 1 123 ? 1.892 11.009 0.878 1.00 91.69 123 LEU A O 1
ATOM 1013 N N . GLY A 1 124 ? -0.317 11.268 1.170 1.00 92.94 124 GLY A N 1
ATOM 1014 C CA . GLY A 1 124 ? -0.649 9.918 0.710 1.00 92.94 124 GLY A CA 1
ATOM 1015 C C . GLY A 1 124 ? -0.194 9.663 -0.731 1.00 92.94 124 GLY A C 1
ATOM 1016 O O . GLY A 1 124 ? 0.393 8.624 -1.024 1.00 92.94 124 GLY A O 1
ATOM 1017 N N . ASP A 1 125 ? -0.392 10.627 -1.636 1.00 93.88 125 ASP A N 1
ATOM 1018 C CA . ASP A 1 125 ? 0.081 10.500 -3.020 1.00 93.88 125 ASP A CA 1
ATOM 1019 C C . ASP A 1 125 ? 1.619 10.470 -3.107 1.00 93.88 125 ASP A C 1
ATOM 1021 O O . ASP A 1 125 ? 2.166 9.683 -3.877 1.00 93.88 125 ASP A O 1
ATOM 1025 N N . GLN A 1 126 ? 2.330 11.231 -2.262 1.00 89.94 126 GLN A N 1
ATOM 1026 C CA . GLN A 1 126 ? 3.793 11.136 -2.147 1.00 89.94 126 GLN A CA 1
ATOM 1027 C C . GLN A 1 126 ? 4.250 9.741 -1.695 1.00 89.94 126 GLN A C 1
ATOM 1029 O O . GLN A 1 126 ? 5.189 9.202 -2.275 1.00 89.94 126 GLN A O 1
ATOM 1034 N N . VAL A 1 127 ? 3.570 9.119 -0.725 1.00 90.62 127 VAL A N 1
ATOM 1035 C CA . VAL A 1 127 ? 3.867 7.736 -0.308 1.00 90.62 127 VAL A CA 1
ATOM 1036 C C . VAL A 1 127 ? 3.670 6.761 -1.468 1.00 90.62 127 VAL A C 1
ATOM 1038 O O . VAL A 1 127 ? 4.532 5.919 -1.712 1.00 90.62 127 VAL A O 1
ATOM 1041 N N . ALA A 1 128 ? 2.578 6.894 -2.225 1.00 91.06 128 ALA A N 1
ATOM 1042 C CA . ALA A 1 128 ? 2.339 6.048 -3.394 1.00 91.06 128 ALA A CA 1
ATOM 1043 C C . ALA A 1 128 ? 3.450 6.208 -4.449 1.00 91.06 128 ALA A C 1
ATOM 1045 O O . ALA A 1 128 ? 3.889 5.217 -5.030 1.00 91.06 128 ALA A O 1
ATOM 1046 N N . ASN A 1 129 ? 3.954 7.431 -4.655 1.00 88.88 129 ASN A N 1
ATOM 1047 C CA . ASN A 1 129 ? 5.089 7.687 -5.548 1.00 88.88 129 ASN A CA 1
ATOM 1048 C C . ASN A 1 129 ? 6.368 6.992 -5.065 1.00 88.88 129 ASN A C 1
ATOM 1050 O O . ASN A 1 129 ? 7.055 6.375 -5.875 1.00 88.88 129 ASN A O 1
ATOM 1054 N N . ILE A 1 130 ? 6.657 7.040 -3.759 1.00 86.62 130 ILE A N 1
ATOM 1055 C CA . ILE A 1 130 ? 7.821 6.364 -3.165 1.00 86.62 130 ILE A CA 1
ATOM 1056 C C . ILE A 1 130 ? 7.724 4.845 -3.351 1.00 86.62 130 ILE A C 1
ATOM 1058 O O . ILE A 1 130 ? 8.719 4.213 -3.691 1.00 86.62 130 ILE A O 1
ATOM 1062 N N . ILE A 1 131 ? 6.537 4.249 -3.184 1.00 86.50 131 ILE A N 1
ATOM 1063 C CA . ILE A 1 131 ? 6.332 2.805 -3.399 1.00 86.50 131 ILE A CA 1
ATOM 1064 C C . ILE A 1 131 ? 6.650 2.416 -4.850 1.00 86.50 131 ILE A C 1
ATOM 1066 O O . ILE A 1 131 ? 7.363 1.438 -5.077 1.00 86.50 131 ILE A O 1
ATOM 1070 N N . VAL A 1 132 ? 6.171 3.194 -5.828 1.00 86.50 132 VAL A N 1
ATOM 1071 C CA . VAL A 1 132 ? 6.461 2.953 -7.253 1.00 86.50 132 VAL A CA 1
ATOM 1072 C C . VAL A 1 132 ? 7.950 3.136 -7.553 1.00 86.50 132 VAL A C 1
ATOM 1074 O O . VAL A 1 132 ? 8.546 2.295 -8.223 1.00 86.50 132 VAL A O 1
ATOM 1077 N N . ALA A 1 133 ? 8.563 4.207 -7.040 1.00 82.75 133 ALA A N 1
ATOM 1078 C CA . ALA A 1 133 ? 9.991 4.464 -7.210 1.00 82.75 133 ALA A CA 1
ATOM 1079 C C . ALA A 1 133 ? 10.841 3.329 -6.620 1.00 82.75 133 ALA A C 1
ATOM 1081 O O . ALA A 1 133 ? 11.785 2.872 -7.257 1.00 82.75 133 ALA A O 1
ATOM 1082 N N . ASN A 1 134 ? 10.456 2.801 -5.456 1.00 81.00 134 ASN A N 1
ATOM 1083 C CA . ASN A 1 134 ? 11.125 1.669 -4.825 1.00 81.00 134 ASN A CA 1
ATOM 1084 C C . ASN A 1 134 ? 11.116 0.405 -5.687 1.00 81.00 134 ASN A C 1
ATOM 1086 O O . ASN A 1 134 ? 12.158 -0.229 -5.830 1.00 81.00 134 ASN A O 1
ATOM 1090 N N . GLY A 1 135 ? 9.980 0.061 -6.298 1.00 78.38 135 GLY A N 1
ATOM 1091 C CA . GLY A 1 135 ? 9.917 -1.059 -7.243 1.00 78.38 135 GLY A CA 1
ATOM 1092 C C . GLY A 1 135 ? 10.872 -0.866 -8.424 1.00 78.38 135 GLY A C 1
ATOM 1093 O O . GLY A 1 135 ? 11.720 -1.717 -8.690 1.00 78.38 135 GLY A O 1
ATOM 1094 N N . ARG A 1 136 ? 10.810 0.307 -9.067 1.00 79.06 136 ARG A N 1
ATOM 1095 C CA . ARG A 1 136 ? 11.655 0.632 -10.226 1.00 79.06 136 ARG A CA 1
ATOM 1096 C C . ARG A 1 136 ? 13.141 0.611 -9.909 1.00 79.06 136 ARG A C 1
ATOM 1098 O O . ARG A 1 136 ? 13.916 0.020 -10.652 1.00 79.06 136 ARG A O 1
ATOM 1105 N N . CYS A 1 137 ? 13.557 1.239 -8.815 1.00 77.31 137 CYS A N 1
ATOM 1106 C CA . CYS A 1 137 ? 14.973 1.316 -8.489 1.00 77.31 137 CYS A CA 1
ATOM 1107 C C . CYS A 1 137 ? 15.585 -0.053 -8.182 1.00 77.31 137 CYS A C 1
ATOM 1109 O O . CYS A 1 137 ? 16.761 -0.250 -8.469 1.00 77.31 137 CYS A O 1
ATOM 1111 N N . ARG A 1 138 ? 14.800 -0.995 -7.642 1.00 75.00 138 ARG A N 1
ATOM 1112 C CA . ARG A 1 138 ? 15.235 -2.389 -7.467 1.00 75.00 138 ARG A CA 1
ATOM 1113 C C . ARG A 1 138 ? 15.383 -3.101 -8.810 1.00 75.00 138 ARG A C 1
ATOM 1115 O O . ARG A 1 138 ? 16.375 -3.786 -9.022 1.00 75.00 138 ARG A O 1
ATOM 1122 N N . ALA A 1 139 ? 14.447 -2.891 -9.736 1.00 74.75 139 ALA A N 1
ATOM 1123 C CA . ALA A 1 139 ? 14.527 -3.457 -11.084 1.00 74.75 139 ALA A CA 1
ATOM 1124 C C . ALA A 1 139 ? 15.702 -2.895 -11.912 1.00 74.75 139 ALA A C 1
ATOM 1126 O O . ALA A 1 139 ? 16.235 -3.583 -12.778 1.00 74.75 139 ALA A O 1
ATOM 1127 N N . MET A 1 140 ? 16.121 -1.657 -11.634 1.00 73.38 140 MET A N 1
ATOM 1128 C CA . MET A 1 140 ? 17.218 -0.964 -12.323 1.00 73.38 140 MET A CA 1
ATOM 1129 C C . MET A 1 140 ? 18.601 -1.184 -11.696 1.00 73.38 140 MET A C 1
ATOM 1131 O O . MET A 1 140 ? 19.557 -0.515 -12.095 1.00 73.38 140 MET A O 1
ATOM 1135 N N . LEU A 1 141 ? 18.734 -2.074 -10.708 1.00 73.12 141 LEU A N 1
ATOM 1136 C CA . LEU A 1 141 ? 20.035 -2.375 -10.117 1.00 73.12 141 LEU A CA 1
ATOM 1137 C C . LEU A 1 141 ? 21.020 -2.849 -11.190 1.00 73.12 141 LEU A C 1
ATOM 1139 O O . LEU A 1 141 ? 20.765 -3.814 -11.914 1.00 73.12 141 LEU A O 1
ATOM 1143 N N . GLN A 1 142 ? 22.137 -2.128 -11.312 1.00 67.12 142 GLN A N 1
ATOM 1144 C CA . GLN A 1 142 ? 23.164 -2.435 -12.297 1.00 67.12 142 GLN A CA 1
ATOM 1145 C C . GLN A 1 142 ? 23.823 -3.769 -11.948 1.00 67.12 142 GLN A C 1
ATOM 1147 O O . GLN A 1 142 ? 24.198 -4.009 -10.805 1.00 67.12 142 GLN A O 1
ATOM 1152 N N . LYS A 1 143 ? 23.966 -4.633 -12.954 1.00 70.00 143 LYS A N 1
ATOM 1153 C CA . LYS A 1 143 ? 24.655 -5.925 -12.849 1.00 70.00 143 LYS A CA 1
ATOM 1154 C C . LYS A 1 143 ? 26.137 -5.772 -13.208 1.00 70.00 143 LYS A C 1
ATOM 1156 O O . LYS A 1 143 ? 26.615 -6.431 -14.126 1.00 70.00 143 LYS A O 1
ATOM 1161 N N . ASP A 1 144 ? 26.818 -4.822 -12.571 1.00 72.25 144 ASP A N 1
ATOM 1162 C CA . ASP A 1 144 ? 28.261 -4.620 -12.735 1.00 72.25 144 ASP A CA 1
ATOM 1163 C C . ASP A 1 144 ? 29.083 -5.533 -11.801 1.00 72.25 144 ASP A C 1
ATOM 1165 O O . ASP A 1 144 ? 28.518 -6.359 -11.083 1.00 72.25 144 ASP A O 1
ATOM 1169 N N . GLU A 1 145 ? 30.418 -5.435 -11.837 1.00 64.69 145 GLU A N 1
ATOM 1170 C CA . GLU A 1 145 ? 31.319 -6.280 -11.023 1.00 64.69 145 GLU A CA 1
ATOM 1171 C C . GLU A 1 145 ? 31.041 -6.181 -9.510 1.00 64.69 145 GLU A C 1
ATOM 1173 O O . GLU A 1 145 ? 31.280 -7.137 -8.776 1.00 64.69 145 GLU A O 1
ATOM 1178 N N . ASP A 1 146 ? 30.455 -5.069 -9.057 1.00 64.56 146 ASP A N 1
ATOM 1179 C CA . ASP A 1 146 ? 30.103 -4.798 -7.659 1.00 64.56 146 ASP A CA 1
ATOM 1180 C C . ASP A 1 146 ? 28.627 -5.102 -7.329 1.00 64.56 146 ASP A C 1
ATOM 1182 O O . ASP A 1 146 ? 28.156 -4.836 -6.218 1.00 64.56 146 ASP A O 1
ATOM 1186 N N . ALA A 1 147 ? 27.863 -5.669 -8.267 1.00 64.69 147 ALA A N 1
ATOM 1187 C CA . ALA A 1 147 ? 26.430 -5.920 -8.099 1.00 64.69 147 ALA A CA 1
ATOM 1188 C C . ALA A 1 147 ? 26.090 -6.849 -6.923 1.00 64.69 147 ALA A C 1
ATOM 1190 O O . ALA A 1 147 ? 24.952 -6.861 -6.461 1.00 64.69 147 ALA A O 1
ATOM 1191 N N . GLY A 1 148 ? 27.062 -7.630 -6.437 1.00 63.78 148 GLY A N 1
ATOM 1192 C CA . GLY A 1 148 ? 26.874 -8.562 -5.324 1.00 63.78 148 GLY A CA 1
ATOM 1193 C C . GLY A 1 148 ? 26.547 -7.895 -3.983 1.00 63.78 148 GLY A C 1
ATOM 1194 O O . GLY A 1 148 ? 25.937 -8.544 -3.137 1.00 63.78 148 GLY A O 1
ATOM 1195 N N . TRP A 1 149 ? 26.918 -6.623 -3.789 1.00 66.62 149 TRP A N 1
ATOM 1196 C CA . TRP A 1 149 ? 26.685 -5.891 -2.533 1.00 66.62 149 TRP A CA 1
ATOM 1197 C C . TRP A 1 149 ? 25.896 -4.584 -2.706 1.00 66.62 149 TRP A C 1
ATOM 1199 O O . TRP A 1 149 ? 25.381 -4.052 -1.721 1.00 66.62 149 TRP A O 1
ATOM 1209 N N . LYS A 1 150 ? 25.772 -4.061 -3.935 1.00 68.06 150 LYS A N 1
ATOM 1210 C CA . LYS A 1 150 ? 24.997 -2.845 -4.215 1.00 68.06 150 LYS A CA 1
ATOM 1211 C C . LYS A 1 150 ? 23.506 -3.056 -3.962 1.00 68.06 150 LYS A C 1
ATOM 1213 O O . LYS A 1 150 ? 22.893 -4.024 -4.406 1.00 68.06 150 LYS A O 1
ATOM 1218 N N . THR A 1 151 ? 22.902 -2.081 -3.306 1.00 69.00 151 THR A N 1
ATOM 1219 C CA . THR A 1 151 ? 21.464 -1.987 -3.056 1.00 69.00 151 THR A CA 1
ATOM 1220 C C . THR A 1 151 ? 20.878 -0.810 -3.822 1.00 69.00 151 THR A C 1
ATOM 1222 O O . THR A 1 151 ? 21.591 0.064 -4.317 1.00 69.00 151 THR A O 1
ATOM 1225 N N . PHE A 1 152 ? 19.546 -0.730 -3.913 1.00 66.06 152 PHE A N 1
ATOM 1226 C CA . PHE A 1 152 ? 18.898 0.379 -4.627 1.00 66.06 152 PHE A CA 1
ATOM 1227 C C . PHE A 1 152 ? 19.269 1.751 -4.032 1.00 66.06 152 PHE A C 1
ATOM 1229 O O . PHE A 1 152 ? 19.217 2.756 -4.733 1.00 66.06 152 PHE A O 1
ATOM 1236 N N . ARG A 1 153 ? 19.710 1.777 -2.768 1.00 66.50 153 ARG A N 1
ATOM 1237 C CA . ARG A 1 153 ? 20.123 2.965 -2.006 1.00 66.50 153 ARG A CA 1
ATOM 1238 C C . ARG A 1 153 ? 21.478 3.539 -2.424 1.00 66.50 153 ARG A C 1
ATOM 1240 O O . ARG A 1 153 ? 21.794 4.664 -2.043 1.00 66.50 153 ARG A O 1
ATOM 1247 N N . ASP A 1 154 ? 22.266 2.777 -3.177 1.00 67.94 154 ASP A N 1
ATOM 1248 C CA . ASP A 1 154 ? 23.574 3.208 -3.680 1.00 67.94 154 ASP A CA 1
ATOM 1249 C C . ASP A 1 154 ? 23.444 3.975 -5.009 1.00 67.94 154 ASP A C 1
ATOM 1251 O O . ASP A 1 154 ? 24.348 4.707 -5.416 1.00 67.94 154 ASP A O 1
ATOM 1255 N N . ASN A 1 155 ? 22.276 3.891 -5.656 1.00 68.31 155 ASN A N 1
ATOM 1256 C CA . ASN A 1 155 ? 21.929 4.715 -6.809 1.00 68.31 155 ASN A CA 1
ATOM 1257 C C . ASN A 1 155 ? 21.448 6.107 -6.368 1.00 68.31 155 ASN A C 1
ATOM 1259 O O . ASN A 1 155 ? 20.925 6.298 -5.272 1.00 68.31 155 ASN A O 1
ATOM 1263 N N . ASN A 1 156 ? 21.577 7.109 -7.241 1.00 69.31 156 ASN A N 1
ATOM 1264 C CA . ASN A 1 156 ? 20.978 8.421 -6.999 1.00 69.31 156 ASN A CA 1
ATOM 1265 C C . ASN A 1 156 ? 19.458 8.352 -7.177 1.00 69.31 156 ASN A C 1
ATOM 1267 O O . ASN A 1 156 ? 18.969 8.338 -8.303 1.00 69.31 156 ASN A O 1
ATOM 1271 N N . GLN A 1 157 ? 18.727 8.296 -6.062 1.00 74.31 157 GLN A N 1
ATOM 1272 C CA . GLN A 1 157 ? 17.274 8.143 -6.053 1.00 74.31 157 GLN A CA 1
ATOM 1273 C C . GLN A 1 157 ? 16.569 9.444 -5.643 1.00 74.31 157 GLN A C 1
ATOM 1275 O O . GLN A 1 157 ? 16.115 9.634 -4.509 1.00 74.31 157 GLN A O 1
ATOM 1280 N N . THR A 1 158 ? 16.474 10.372 -6.588 1.00 77.50 158 THR A N 1
ATOM 1281 C CA . THR A 1 158 ? 15.872 11.699 -6.369 1.00 77.50 158 THR A CA 1
ATOM 1282 C C . THR A 1 158 ? 14.394 11.660 -5.965 1.00 77.50 158 THR A C 1
ATOM 1284 O O . THR A 1 158 ? 13.882 12.609 -5.374 1.00 77.50 158 THR A O 1
ATOM 1287 N N . GLU A 1 159 ? 13.717 10.550 -6.244 1.00 78.25 159 GLU A N 1
ATOM 1288 C CA . GLU A 1 159 ? 12.313 10.286 -5.953 1.00 78.25 159 GLU A CA 1
ATOM 1289 C C . GLU A 1 159 ? 12.054 9.985 -4.470 1.00 78.25 159 GLU A C 1
ATOM 1291 O O . GLU A 1 159 ? 10.919 10.104 -4.001 1.00 78.25 159 GLU A O 1
ATOM 1296 N N . PHE A 1 160 ? 13.090 9.617 -3.711 1.00 82.56 160 PHE A N 1
ATOM 1297 C CA . PHE A 1 160 ? 12.969 9.346 -2.283 1.00 82.56 160 PHE A CA 1
ATOM 1298 C C . PHE A 1 160 ? 13.161 10.635 -1.510 1.00 82.56 160 PHE A C 1
ATOM 1300 O O . PHE A 1 160 ? 14.276 11.063 -1.217 1.00 82.56 160 PHE A O 1
ATOM 1307 N N . ILE A 1 161 ? 12.038 11.256 -1.182 1.00 83.50 161 ILE A N 1
ATOM 1308 C CA . ILE A 1 161 ? 11.984 12.510 -0.449 1.00 83.50 161 ILE A CA 1
ATOM 1309 C C . ILE A 1 161 ? 11.277 12.257 0.881 1.00 83.50 161 ILE A C 1
ATOM 1311 O O . ILE A 1 161 ? 10.236 11.601 0.939 1.00 83.50 161 ILE A O 1
ATOM 1315 N N . SER A 1 162 ? 11.840 12.789 1.964 1.00 85.00 162 SER A N 1
ATOM 1316 C CA . SER A 1 162 ? 11.202 12.777 3.279 1.00 85.00 162 SER A CA 1
ATOM 1317 C C . SER A 1 162 ? 9.822 13.437 3.220 1.00 85.00 162 SER A C 1
ATOM 1319 O O . SER A 1 162 ? 9.699 14.597 2.826 1.00 85.00 162 SER A O 1
ATOM 1321 N N . LEU A 1 163 ? 8.792 12.722 3.679 1.00 85.50 163 LEU A N 1
ATOM 1322 C CA . LEU A 1 163 ? 7.399 13.192 3.670 1.00 85.50 163 LEU A CA 1
ATOM 1323 C C . LEU A 1 163 ? 7.178 14.461 4.507 1.00 85.50 163 LEU A C 1
ATOM 1325 O O . LEU A 1 163 ? 6.267 15.233 4.223 1.00 85.50 163 LEU A O 1
ATOM 1329 N N . PHE A 1 164 ? 7.989 14.668 5.549 1.00 84.69 164 PHE A N 1
ATOM 1330 C CA . PHE A 1 164 ? 7.798 15.758 6.511 1.00 84.69 164 PHE A CA 1
ATOM 1331 C C . PHE A 1 164 ? 8.760 16.924 6.301 1.00 84.69 164 PHE A C 1
ATOM 1333 O O . PHE A 1 164 ? 8.398 18.068 6.557 1.00 84.69 164 PHE A O 1
ATOM 1340 N N . THR A 1 165 ? 9.980 16.650 5.836 1.00 86.81 165 THR A N 1
ATOM 1341 C CA . THR A 1 165 ? 11.021 17.681 5.691 1.00 86.81 165 THR A CA 1
ATOM 1342 C C . THR A 1 165 ? 11.277 18.067 4.239 1.00 86.81 165 THR A C 1
ATOM 1344 O O . THR A 1 165 ? 12.001 19.024 3.989 1.00 86.81 165 THR A O 1
ATOM 1347 N N . ASN A 1 166 ? 10.712 17.327 3.277 1.00 83.50 166 ASN A N 1
ATOM 1348 C CA . ASN A 1 166 ? 11.027 17.427 1.849 1.00 83.50 166 ASN A CA 1
ATOM 1349 C C . ASN A 1 166 ? 12.528 17.302 1.531 1.00 83.50 166 ASN A C 1
ATOM 1351 O O . ASN A 1 166 ? 12.984 17.712 0.467 1.00 83.50 166 ASN A O 1
ATOM 1355 N N . THR A 1 167 ? 13.308 16.729 2.446 1.00 85.75 167 THR A N 1
ATOM 1356 C CA . THR A 1 167 ? 14.730 16.469 2.233 1.00 85.75 167 THR A CA 1
ATOM 1357 C C . THR A 1 167 ? 14.875 15.250 1.335 1.00 85.75 167 THR A C 1
ATOM 1359 O O . THR A 1 167 ? 14.346 14.183 1.659 1.00 85.75 167 THR A O 1
ATOM 1362 N N . SER A 1 168 ? 15.573 15.407 0.213 1.00 83.56 168 SER A N 1
ATOM 1363 C CA . SER A 1 168 ? 15.914 14.295 -0.672 1.00 83.56 168 SER A CA 1
ATOM 1364 C C . SER A 1 168 ? 16.863 13.320 0.017 1.00 83.56 168 SER A C 1
ATOM 1366 O O . SER A 1 168 ? 17.722 13.718 0.807 1.00 83.56 168 SER A O 1
ATOM 1368 N N . SER A 1 169 ? 16.718 12.040 -0.310 1.00 80.56 169 SER A N 1
ATOM 1369 C CA . SER A 1 169 ? 17.717 11.033 0.016 1.00 80.56 169 SER A CA 1
ATOM 1370 C C . SER A 1 169 ? 19.030 11.343 -0.706 1.00 80.56 169 SER A C 1
ATOM 1372 O O . SER A 1 169 ? 19.041 11.968 -1.770 1.00 80.56 169 SER A O 1
ATOM 1374 N N . CYS A 1 170 ? 20.142 10.925 -0.113 1.00 75.62 170 CYS A N 1
ATOM 1375 C CA . CYS A 1 170 ? 21.436 10.924 -0.773 1.00 75.62 170 CYS A CA 1
ATOM 1376 C C . CYS A 1 170 ? 21.906 9.477 -0.958 1.00 75.62 170 CYS A C 1
ATOM 1378 O O . CYS A 1 170 ? 21.635 8.644 -0.085 1.00 75.62 170 CYS A O 1
ATOM 1380 N N . PRO A 1 171 ? 22.614 9.176 -2.062 1.00 73.94 171 PRO A N 1
ATOM 1381 C CA . PRO A 1 171 ? 23.253 7.882 -2.218 1.00 73.94 171 PRO A CA 1
ATOM 1382 C C . PRO A 1 171 ? 24.208 7.635 -1.058 1.00 73.94 171 PRO A C 1
ATOM 1384 O O . PRO A 1 171 ? 24.959 8.535 -0.649 1.00 73.94 171 PRO A O 1
ATOM 1387 N N . PHE A 1 172 ? 24.215 6.407 -0.560 1.00 70.12 172 PHE A N 1
ATOM 1388 C CA . PHE A 1 172 ? 25.252 5.991 0.364 1.00 70.12 172 PHE A CA 1
ATOM 1389 C C . PHE A 1 172 ? 26.559 5.804 -0.424 1.00 70.12 172 PHE A C 1
ATOM 1391 O O . PHE A 1 172 ? 26.617 5.061 -1.394 1.00 70.12 172 PHE A O 1
ATOM 1398 N N . LYS A 1 173 ? 27.611 6.553 -0.071 1.00 68.12 173 LYS A N 1
ATOM 1399 C CA . LYS A 1 173 ? 28.873 6.594 -0.843 1.00 68.12 173 LYS A CA 1
ATOM 1400 C C . LYS A 1 173 ? 29.868 5.487 -0.468 1.00 68.12 173 LYS A C 1
ATOM 1402 O O . LYS A 1 173 ? 31.049 5.613 -0.778 1.00 68.12 173 LYS A O 1
ATOM 1407 N N . GLY A 1 174 ? 29.434 4.452 0.242 1.00 65.31 174 GLY A N 1
ATOM 1408 C CA . GLY A 1 174 ? 30.330 3.445 0.798 1.00 65.31 174 GLY A CA 1
ATOM 1409 C C . GLY A 1 174 ? 29.723 2.055 0.784 1.00 65.31 174 GLY A C 1
ATOM 1410 O O . GLY A 1 174 ? 28.511 1.890 0.747 1.00 65.31 174 GLY A O 1
ATOM 1411 N N . HIS A 1 175 ? 30.580 1.048 0.854 1.00 69.38 175 HIS A N 1
ATOM 1412 C CA . HIS A 1 175 ? 30.136 -0.309 1.116 1.00 69.38 175 HIS A CA 1
ATOM 1413 C C . HIS A 1 175 ? 29.551 -0.375 2.533 1.00 69.38 175 HIS A C 1
ATOM 1415 O O . HIS A 1 175 ? 30.207 0.024 3.496 1.00 69.38 175 HIS A O 1
ATOM 1421 N N . TRP A 1 176 ? 28.289 -0.790 2.652 1.00 66.69 176 TRP A N 1
ATOM 1422 C CA . TRP A 1 176 ? 27.567 -0.708 3.918 1.00 66.69 176 TRP A CA 1
ATOM 1423 C C . TRP A 1 176 ? 27.738 -1.953 4.800 1.00 66.69 176 TRP A C 1
ATOM 1425 O O . TRP A 1 176 ? 28.051 -1.812 5.983 1.00 66.69 176 TRP A O 1
ATOM 1435 N N . ILE A 1 177 ? 27.526 -3.157 4.263 1.00 65.69 177 ILE A N 1
ATOM 1436 C CA . ILE A 1 177 ? 27.656 -4.398 5.030 1.00 65.69 177 ILE A CA 1
ATOM 1437 C C . ILE A 1 177 ? 27.982 -5.585 4.120 1.00 65.69 177 ILE A C 1
ATOM 1439 O O . ILE A 1 177 ? 27.281 -5.836 3.143 1.00 65.69 177 ILE A O 1
ATOM 1443 N N . ASP A 1 178 ? 29.002 -6.352 4.502 1.00 64.19 178 ASP A N 1
ATOM 1444 C CA . ASP A 1 178 ? 29.282 -7.670 3.937 1.00 64.19 178 ASP A CA 1
ATOM 1445 C C . ASP A 1 178 ? 28.305 -8.695 4.530 1.00 64.19 178 ASP A C 1
ATOM 1447 O O . ASP A 1 178 ? 28.440 -9.114 5.686 1.00 64.19 178 ASP A O 1
ATOM 1451 N N . LEU A 1 179 ? 27.310 -9.120 3.750 1.00 54.75 179 LEU A N 1
ATOM 1452 C CA . LEU A 1 179 ? 26.454 -10.244 4.130 1.00 54.75 179 LEU A CA 1
ATOM 1453 C C . LEU A 1 179 ? 27.219 -11.552 3.891 1.00 54.75 179 LEU A C 1
ATOM 1455 O O . LEU A 1 179 ? 27.198 -12.117 2.799 1.00 54.75 179 LEU A O 1
ATOM 1459 N N . LYS A 1 180 ? 27.931 -12.026 4.915 1.00 53.81 180 LYS A N 1
ATOM 1460 C CA . LYS A 1 180 ? 28.583 -13.341 4.886 1.00 53.81 180 LYS A CA 1
ATOM 1461 C C . LYS A 1 180 ? 27.550 -14.467 5.015 1.00 53.81 180 LYS A C 1
ATOM 1463 O O . LYS A 1 180 ? 26.534 -14.315 5.690 1.00 53.81 180 LYS A O 1
ATOM 1468 N N . THR A 1 181 ? 27.805 -15.590 4.347 1.00 51.19 181 THR A N 1
ATOM 1469 C CA . THR A 1 181 ? 26.964 -16.798 4.388 1.00 51.19 181 THR A CA 1
ATOM 1470 C C . THR A 1 181 ? 27.023 -17.498 5.755 1.00 51.19 181 THR A C 1
ATOM 1472 O O . THR A 1 181 ? 27.898 -17.207 6.567 1.00 51.19 181 THR A O 1
ATOM 1475 N N . GLU A 1 182 ? 26.068 -18.410 6.002 1.00 49.81 182 GLU A N 1
ATOM 1476 C CA . GLU A 1 182 ? 25.615 -18.973 7.300 1.00 49.81 182 GLU A CA 1
ATOM 1477 C C . GLU A 1 182 ? 26.684 -19.438 8.313 1.00 49.81 182 GLU A C 1
ATOM 1479 O O . GLU A 1 182 ? 26.365 -19.663 9.479 1.00 49.81 182 GLU A O 1
ATOM 1484 N N . THR A 1 183 ? 27.945 -19.574 7.914 1.00 48.09 183 THR A N 1
ATOM 1485 C CA . THR A 1 183 ? 29.048 -20.018 8.774 1.00 48.09 183 THR A CA 1
ATOM 1486 C C . THR A 1 183 ? 29.865 -18.886 9.398 1.00 48.09 183 THR A C 1
ATOM 1488 O O . THR A 1 183 ? 30.714 -19.164 10.243 1.00 48.09 183 THR A O 1
ATOM 1491 N N . GLU A 1 184 ? 29.642 -17.622 9.023 1.00 50.19 184 GLU A N 1
ATOM 1492 C CA . GLU A 1 184 ? 30.417 -16.489 9.542 1.00 50.19 184 GLU A CA 1
ATOM 1493 C C . GLU A 1 184 ? 29.521 -15.337 10.013 1.00 50.19 184 GLU A C 1
ATOM 1495 O O . GLU A 1 184 ? 28.585 -14.921 9.334 1.00 50.19 184 GLU A O 1
ATOM 1500 N N . HIS A 1 185 ? 29.820 -14.796 11.199 1.00 48.38 185 HIS A N 1
ATOM 1501 C CA . HIS A 1 185 ? 29.094 -13.653 11.746 1.00 48.38 185 HIS A CA 1
ATOM 1502 C C . HIS A 1 185 ? 29.244 -12.415 10.840 1.00 48.38 185 HIS A C 1
ATOM 1504 O O . HIS A 1 185 ? 30.354 -12.146 10.367 1.00 48.38 185 HIS A O 1
ATOM 1510 N N . PRO A 1 186 ? 28.171 -11.625 10.635 1.00 52.78 186 PRO A N 1
ATOM 1511 C CA . PRO A 1 186 ? 28.254 -10.394 9.863 1.00 52.78 186 PRO A CA 1
ATOM 1512 C C . PRO A 1 186 ? 29.246 -9.428 10.518 1.00 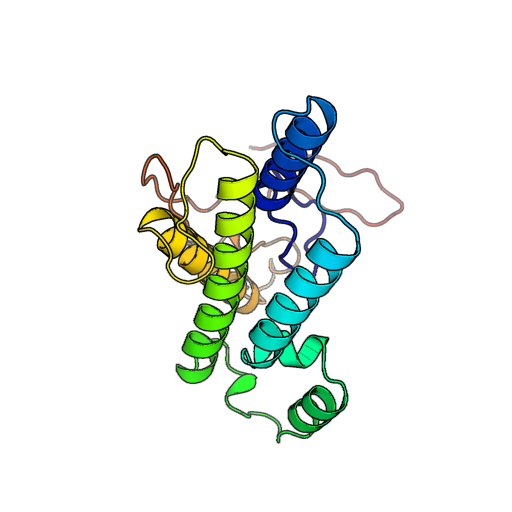52.78 186 PRO A C 1
ATOM 1514 O O . PRO A 1 186 ? 29.146 -9.117 11.706 1.00 52.78 186 PRO A O 1
ATOM 1517 N N . THR A 1 187 ? 30.215 -8.955 9.737 1.00 50.00 187 THR A N 1
ATOM 1518 C CA . THR A 1 187 ? 31.234 -7.997 10.177 1.00 50.00 187 THR A CA 1
ATOM 1519 C C . THR A 1 187 ? 30.946 -6.629 9.580 1.00 50.00 187 THR A C 1
ATOM 1521 O O . THR A 1 187 ? 30.835 -6.499 8.365 1.00 50.00 187 THR A O 1
ATOM 1524 N N . ILE A 1 188 ? 30.853 -5.602 10.429 1.00 50.84 188 ILE A N 1
ATOM 1525 C CA . ILE A 1 188 ? 30.794 -4.208 9.977 1.00 50.84 188 ILE A CA 1
ATOM 1526 C C . ILE A 1 188 ? 32.171 -3.856 9.416 1.00 50.84 188 ILE A C 1
ATOM 1528 O O . ILE A 1 188 ? 33.173 -3.912 10.133 1.00 50.84 188 ILE A O 1
ATOM 1532 N N . THR A 1 189 ? 32.233 -3.512 8.135 1.00 53.28 189 THR A N 1
ATOM 1533 C CA . THR A 1 189 ? 33.456 -3.024 7.506 1.00 53.28 189 THR A CA 1
ATOM 1534 C C . THR A 1 189 ? 33.774 -1.651 8.100 1.00 53.28 189 THR A C 1
ATOM 1536 O O . THR A 1 189 ? 32.944 -0.744 8.090 1.00 53.28 189 THR A O 1
ATOM 1539 N N . ASN A 1 190 ? 34.962 -1.500 8.690 1.00 40.72 190 ASN A N 1
ATOM 1540 C CA . ASN A 1 190 ? 35.389 -0.224 9.261 1.00 40.72 190 ASN A CA 1
ATOM 1541 C C . ASN A 1 190 ? 35.428 0.835 8.151 1.00 40.72 190 ASN A C 1
ATOM 1543 O O . ASN A 1 190 ? 36.250 0.741 7.237 1.00 40.72 190 ASN A O 1
ATOM 1547 N N . PHE A 1 191 ? 34.543 1.829 8.242 1.00 42.03 191 PHE A N 1
ATOM 1548 C CA . PHE A 1 191 ? 34.550 2.999 7.370 1.00 42.03 191 PHE A CA 1
ATOM 1549 C C . PHE A 1 191 ? 35.914 3.699 7.488 1.00 42.03 191 PHE A C 1
ATOM 1551 O O . PHE A 1 191 ? 36.304 4.100 8.587 1.00 42.03 191 PHE A O 1
ATOM 1558 N N . LYS A 1 192 ? 36.655 3.784 6.377 1.00 36.81 192 LYS A N 1
ATOM 1559 C CA . LYS A 1 192 ? 37.848 4.634 6.250 1.00 36.81 192 LYS A CA 1
ATOM 1560 C C . LYS A 1 192 ? 37.451 6.033 5.811 1.00 36.81 192 LYS A C 1
ATOM 1562 O O . LYS A 1 192 ? 36.552 6.130 4.948 1.00 36.81 192 LYS A O 1
#

Nearest PDB structures (foldseek):
  7ezx-assembly1_M3  TM=1.869E-01  e=9.305E+00  Porphyridium purpureum

Sequence (192 aa):
MMYIHETQYPVSSILELDVLANLILRYLTREVNIPTEKEMLKSNQKQLEAEMQIPWLRITIDRAYREAMDDLPGGHWSDNENDERCVVLNRMAAKFLVNRIARDMKDAKYPVNFGDMKKLSKLGDQVANIIVANGRCRAMLQKDEDAGWKTFRDNNQTEFISLFTNTSSCPFKGHWIDLKTETEHPTITNFK

Radius of gyration: 19.67 Å; Cα contacts (8 Å, |Δi|>4): 187; chains: 1; bounding box: 58×38×50 Å

Organism: NCBI:txid49252

Secondary structure (DSSP, 8-state):
---SS--S-----HHHHHHHHHHHHHHHTTSSPPPPHHHHHHHHHHHHHHHTTSHHHHHHH-HHHHHHHHTSPTT-GGG-TTSHHHHHHHHHHHHHHHHHHHHHHHHTT-SS--B-SS-B-HHHHHHHHHHHHHHHHHHT---STTTTT--GGGS--TT-B-TTT-PBP----S---B---TTS--B-----

Foldseek 3Di:
DDDPDDDPDPPPPVLLVVLVVLLVVCCVVVVAPDDDPVRVVVVVVVLVVVLCVQLVSVLVVPVVSVVVVVPDDPPPCCVPLPRVVVLVSLLVVLLQSLQVSQQSCVSSVPPDHQDHNVDGDPLSSLSSQVSSLQVVLQVVQDPDPPSVQDDSLQDQRQSQADSPPRHGRDRDPDRAWDPDPPPDDTDGDPDD

=== Feature glossary ===
The record interleaves many kinds of information about one protein. Here is each kind framed as the question it answers.

Q: What does the local fold look like, residue by residue?
A: The Foldseek 3Di string encodes local tertiary geometry as a 20-letter alphabet — one character per residue — derived from the relative positions of nearby Cα atoms. Unlike the amino-acid sequence, 3Di is a direct function of the 3D structure, so two proteins with the same fold have similar 3Di strings even at low sequence identity.

Q: Which residues are in helices, strands, or loops?
A: The SS8 string is DSSP's per-residue secondary-structure call. α-helix (H) means an i→i+4 H-bond ladder; β-strand (E) means the residue participates in a β-sheet; 3₁₀ (G) and π (I) are tighter and wider helices; T/S are turns/bends; '-' is loop.

Q: How big and how compact is the whole molecule?
A: Radius of gyration (Rg) is the root-mean-square distance of Cα atoms from their centroid — a single number for overall size and compactness. A globular domain of N residues has Rg ≈ 2.2·N^0.38 Å; an extended or disordered chain has a much larger Rg. The Cα contact count is the number of residue pairs whose Cα atoms are within 8 Å and are more than four positions apart in sequence — a standard proxy for tertiary packing density. The bounding box is the smallest axis-aligned box enclosing all Cα atoms.

Q: Where is each backbone atom in 3D?
A: Structure coordinates are given as an mmCIF _atom_site loop: one row per atom with element, residue name, chain id, sequence number, and x/y/z position in Å. Only the four main-chain atoms per residue are included here; side chains are omitted to keep the record compact.

Q: What is the amino-acid chain?
A: Primary structure: the covalent order of the twenty standard amino acids along the backbone. Two proteins with the same sequence will (almost always) fold to the same structure; two with 30% identity often share a fold but not the details.

Q: What if only a Cα trace is available?
A: Three-state secondary structure (P-SEA) collapses the eight DSSP classes into helix (a), strand (b), and coil (c). P-SEA assigns these from Cα geometry alone — distances and angles — without requiring backbone oxygens, so it works on any Cα trace.

Q: What family and function is it annotated with?
A: Database cross-references. InterPro integrates a dozen domain/family signature databases into unified entries with residue-range hits. GO terms attach function/process/location labels with evidence codes. CATH codes position the fold in a four-level structural taxonomy. Organism is the NCBI-taxonomy species name.

Q: How confident is the AlphaFold model at each residue?
A: pLDDT is the predicted lDDT-Cα score: AlphaFold's confidence that the local environment of each residue (all inter-atomic distances within 15 Å) is correctly placed. It is a per-residue number between 0 and 100, with higher meaning more reliable.

Q: How mobile is each atom in the crystal?
A: B-factor (Debye–Waller factor) reflects atomic displacement in the crystal lattice. It is an experimental observable (units Å²), not a prediction; low values mean the atom is pinned down, high values mean it moves or is heterogeneous across the crystal.

Q: Which residues are buried vs exposed?
A: SASA measures how much of the protein is reachable by solvent. It is computed by rolling a water-sized probe over the atomic surface and summing the exposed area (Å²). Per-residue SASA distinguishes core (buried, low SASA) from surface (exposed, high SASA) residues; total SASA is a whole-molecule size measure.

Q: What do the diagnostic plots show?
A: Plot images: a contact map (which residues are close in 3D, as an N×N binary image), a Ramachandran scatter (backbone torsion angles, revealing secondary-structure composition at a glance), and — for AlphaFold structures — a PAE heatmap (pairwise prediction confidence).

Q: What known structures does this most resemble?
A: The Foldseek neighbor list gives the closest experimentally determined structures in the PDB, ranked by structural alignment. TM-score near 1 means near-identical fold; near 0.3 means only rough topology match. This is how one finds what a novel AlphaFold prediction most resembles in the solved-structure universe.

Q: Are the domains correctly placed relative to each other?
A: Predicted aligned error is AlphaFold's pairwise confidence. Unlike pLDDT (per-residue), PAE is per-residue-pair and captures whether two parts of the structure are correctly placed relative to each other. Units are ångströms of expected positional error.

Q: What do the rendered images show?
A: Structure images are PyMOL renders from six orthogonal camera directions. Cartoon representation draws helices as coils and strands as arrows; sticks shows the backbone as bonds; surface shows the solvent-excluded envelope. Rainbow coloring maps sequence position to hue (blue→red, N→C); chain coloring assigns a distinct color per polypeptide.

Q: What are the backbone torsion angles?
A: φ (phi) and ψ (psi) are the two rotatable backbone dihedrals per residue: φ is the C(i-1)–N–Cα–C torsion, ψ is the N–Cα–C–N(i+1) torsion, both in degrees on (−180°, 180°]. α-helical residues cluster near (−60°, −45°); β-strand residues near (−120°, +130°). A Ramachandran plot is simply a scatter of (φ, ψ) for every residue.